Protein AF-A0A016W7N4-F1 (afdb_monomer)

Structure (mmCIF, N/CA/C/O backbone):
data_AF-A0A016W7N4-F1
#
_entry.id   AF-A0A016W7N4-F1
#
loop_
_atom_site.group_PDB
_atom_site.id
_atom_site.type_symbol
_atom_site.label_atom_id
_atom_site.label_alt_id
_atom_site.label_comp_id
_atom_site.label_asym_id
_atom_site.label_entity_id
_atom_site.label_seq_id
_atom_site.pdbx_PDB_ins_code
_atom_site.Cartn_x
_atom_site.Cartn_y
_atom_site.Cartn_z
_atom_site.occupancy
_atom_site.B_iso_or_equiv
_atom_site.auth_seq_id
_atom_site.auth_comp_id
_atom_site.auth_asym_id
_atom_site.auth_atom_id
_atom_site.pdbx_PDB_model_num
ATOM 1 N N . MET A 1 1 ? -14.674 7.943 43.846 1.00 51.97 1 MET A N 1
ATOM 2 C CA . MET A 1 1 ? -15.209 8.356 45.164 1.00 51.97 1 MET A CA 1
ATOM 3 C C . MET A 1 1 ? -16.669 7.946 45.325 1.00 51.97 1 MET A C 1
ATOM 5 O O . MET A 1 1 ? -16.902 7.076 46.146 1.00 51.97 1 MET A O 1
ATOM 9 N N . ARG A 1 2 ? -17.608 8.389 44.469 1.00 64.25 2 ARG A N 1
ATOM 10 C CA . ARG A 1 2 ? -19.029 7.967 44.553 1.00 64.25 2 ARG A CA 1
ATOM 11 C C . ARG A 1 2 ? -19.279 6.449 44.569 1.00 64.25 2 ARG A C 1
ATOM 13 O O . ARG A 1 2 ? -20.106 5.984 45.339 1.00 64.25 2 ARG A O 1
ATOM 20 N N . GLU A 1 3 ? -18.564 5.660 43.764 1.00 56.47 3 GLU A N 1
ATOM 21 C CA . GLU A 1 3 ? -18.715 4.189 43.777 1.00 56.47 3 GLU A CA 1
ATOM 22 C C . GLU A 1 3 ? -18.172 3.534 45.050 1.00 56.47 3 GLU A C 1
ATOM 24 O O . GLU A 1 3 ? -18.718 2.537 45.515 1.00 56.47 3 GLU A O 1
ATOM 29 N N . ALA A 1 4 ? -17.111 4.092 45.637 1.00 69.88 4 ALA A N 1
ATOM 30 C CA . ALA A 1 4 ? -16.562 3.590 46.892 1.00 69.88 4 ALA A CA 1
ATOM 31 C C . ALA A 1 4 ? -17.513 3.894 48.060 1.00 69.88 4 ALA A C 1
ATOM 33 O O . ALA A 1 4 ? -17.734 3.038 48.908 1.00 69.88 4 ALA A O 1
ATOM 34 N N . GLU A 1 5 ? -18.129 5.078 48.048 1.00 68.25 5 GLU A N 1
ATOM 35 C CA . GLU A 1 5 ? -19.141 5.507 49.020 1.00 68.25 5 GLU A CA 1
ATOM 36 C C . GLU A 1 5 ? -20.430 4.671 48.912 1.00 68.25 5 GLU A C 1
ATOM 38 O O . GLU A 1 5 ? -20.953 4.219 49.928 1.00 68.25 5 GLU A O 1
ATOM 43 N N . SER A 1 6 ? -20.905 4.392 47.690 1.00 71.50 6 SER A N 1
ATOM 44 C CA . SER A 1 6 ? -22.080 3.536 47.438 1.00 71.50 6 SER A CA 1
ATOM 45 C C . SER A 1 6 ? -21.851 2.097 47.918 1.00 71.50 6 SER A C 1
ATOM 47 O O . SER A 1 6 ? -22.653 1.544 48.672 1.00 71.50 6 SER A O 1
ATOM 49 N N . ASN A 1 7 ? -20.703 1.506 47.567 1.00 70.25 7 ASN A N 1
ATOM 50 C CA . ASN A 1 7 ? -20.340 0.158 48.009 1.00 70.25 7 ASN A CA 1
ATOM 51 C C . ASN A 1 7 ? -20.161 0.060 49.530 1.00 70.25 7 ASN A C 1
ATOM 53 O O . ASN A 1 7 ? -20.526 -0.954 50.129 1.00 70.25 7 ASN A O 1
ATOM 57 N N . LEU A 1 8 ? -19.618 1.101 50.167 1.00 81.19 8 LEU A N 1
ATOM 58 C CA . LEU A 1 8 ? -19.512 1.170 51.623 1.00 81.19 8 LEU A CA 1
ATOM 59 C C . LEU A 1 8 ? -20.905 1.216 52.269 1.00 81.19 8 LEU A C 1
ATOM 61 O O . LEU A 1 8 ? -21.181 0.429 53.171 1.00 81.19 8 LEU A O 1
ATOM 65 N N . ALA A 1 9 ? -21.814 2.039 51.741 1.00 79.06 9 ALA A N 1
ATOM 66 C CA . ALA A 1 9 ? -23.187 2.145 52.234 1.00 79.06 9 ALA A CA 1
ATOM 67 C C . ALA A 1 9 ? -23.978 0.826 52.113 1.00 79.06 9 ALA A C 1
ATOM 69 O O . ALA A 1 9 ? -24.774 0.492 52.994 1.00 79.06 9 ALA A O 1
ATOM 70 N N . VAL A 1 10 ? -23.755 0.047 51.048 1.00 78.12 10 VAL A N 1
ATOM 71 C CA . VAL A 1 10 ? -24.356 -1.292 50.892 1.00 78.12 10 VAL A CA 1
ATOM 72 C C . VAL A 1 10 ? -23.798 -2.271 51.927 1.00 78.12 10 VAL A C 1
ATOM 74 O O . VAL A 1 10 ? -24.565 -3.011 52.543 1.00 78.12 10 VAL A O 1
ATOM 77 N N . LYS A 1 11 ? -22.481 -2.258 52.166 1.00 87.69 11 LYS A N 1
ATOM 78 C CA . LYS A 1 11 ? -21.853 -3.102 53.196 1.00 87.69 11 LYS A CA 1
ATOM 79 C C . LYS A 1 11 ? -22.362 -2.768 54.597 1.00 87.69 11 LYS A C 1
ATOM 81 O O . LYS A 1 11 ? -22.709 -3.684 55.336 1.00 87.69 11 LYS A O 1
ATOM 86 N N . GLU A 1 12 ? -22.480 -1.486 54.933 1.00 85.50 12 GLU A N 1
ATOM 87 C CA . GLU A 1 12 ? -23.045 -1.042 56.212 1.00 85.50 12 GLU A CA 1
ATOM 88 C C . GLU A 1 12 ? -24.510 -1.469 56.384 1.00 85.50 12 GLU A C 1
ATOM 90 O O . GLU A 1 12 ? -24.904 -1.887 57.471 1.00 85.50 12 GLU A O 1
ATOM 95 N N . MET A 1 13 ? -25.331 -1.423 55.326 1.00 83.44 13 MET A N 1
ATOM 96 C CA . MET A 1 13 ? -26.703 -1.946 55.395 1.00 83.44 13 MET A CA 1
ATOM 97 C C . MET A 1 13 ? -26.742 -3.460 55.612 1.00 83.44 13 MET A C 1
ATOM 99 O O . MET A 1 13 ? -27.516 -3.923 56.446 1.00 83.44 13 MET A O 1
ATOM 103 N N . ARG A 1 14 ? -25.902 -4.227 54.906 1.00 80.94 14 ARG A N 1
ATOM 104 C CA . ARG A 1 14 ? -25.804 -5.686 55.090 1.00 80.94 14 ARG A CA 1
ATOM 105 C C . ARG A 1 14 ? -25.358 -6.048 56.506 1.00 80.94 14 ARG A C 1
ATOM 107 O O . ARG A 1 14 ? -25.876 -6.994 57.087 1.00 80.94 14 ARG A O 1
ATOM 114 N N . GLN A 1 15 ? -24.443 -5.268 57.075 1.00 88.69 15 GLN A N 1
ATOM 115 C CA . GLN A 1 15 ? -24.031 -5.425 58.464 1.00 88.69 15 GLN A CA 1
ATOM 116 C C . GLN A 1 15 ? -25.186 -5.140 59.435 1.00 88.69 15 GLN A C 1
ATOM 118 O O . GLN A 1 15 ? -25.453 -5.957 60.311 1.00 88.69 15 GLN A O 1
ATOM 123 N N . ARG A 1 16 ? -25.922 -4.036 59.247 1.00 85.56 16 ARG A N 1
ATOM 124 C CA . ARG A 1 16 ? -27.103 -3.721 60.072 1.00 85.56 16 ARG A CA 1
ATOM 125 C C . ARG A 1 16 ? -28.193 -4.791 59.977 1.00 85.56 16 ARG A C 1
ATOM 127 O O . ARG A 1 16 ? -28.842 -5.072 60.979 1.00 85.56 16 ARG A O 1
ATOM 134 N N . LEU A 1 17 ? -28.386 -5.395 58.803 1.00 75.06 17 LEU A N 1
ATOM 135 C CA . LEU A 1 17 ? -29.288 -6.536 58.619 1.00 75.06 17 LEU A CA 1
ATOM 136 C C . LEU A 1 17 ? -28.846 -7.739 59.458 1.00 75.06 17 LEU A C 1
ATOM 138 O O . LEU A 1 17 ? -29.647 -8.262 60.225 1.00 75.06 17 LEU A O 1
ATOM 142 N N . ALA A 1 18 ? -27.567 -8.113 59.395 1.00 84.62 18 ALA A N 1
ATOM 143 C CA . ALA A 1 18 ? -27.031 -9.217 60.191 1.00 84.62 18 ALA A CA 1
ATOM 144 C C . ALA A 1 18 ? -27.161 -8.969 61.710 1.00 84.62 18 ALA A C 1
ATOM 146 O O . ALA A 1 18 ? -27.451 -9.888 62.477 1.00 84.62 18 ALA A O 1
ATOM 147 N N . GLU A 1 19 ? -26.980 -7.725 62.158 1.00 86.88 19 GLU A N 1
ATOM 148 C CA . GLU A 1 19 ? -27.187 -7.327 63.556 1.00 86.88 19 GLU A CA 1
ATOM 149 C C . GLU A 1 19 ? -28.664 -7.461 63.970 1.00 86.88 19 GLU A C 1
ATOM 151 O O . GLU A 1 19 ? -28.965 -8.024 65.025 1.00 86.88 19 GLU A O 1
ATOM 156 N N . LEU A 1 20 ? -29.596 -7.017 63.122 1.00 83.44 20 LEU A N 1
ATOM 157 C CA . LEU A 1 20 ? -31.040 -7.172 63.327 1.00 83.44 20 LEU A CA 1
ATOM 158 C C . LEU A 1 20 ? -31.469 -8.642 63.368 1.00 83.44 20 LEU A C 1
ATOM 160 O O . LEU A 1 20 ? -32.226 -9.029 64.258 1.00 83.44 20 LEU A O 1
ATOM 164 N N . GLU A 1 21 ? -30.956 -9.472 62.461 1.00 78.12 21 GLU A N 1
ATOM 165 C CA . GLU A 1 21 ? -31.199 -10.917 62.446 1.00 78.12 21 GLU A CA 1
ATOM 166 C C . GLU A 1 21 ? -30.698 -11.588 63.727 1.00 78.12 21 GLU A C 1
ATOM 168 O O . GLU A 1 21 ? -31.403 -12.409 64.315 1.00 78.12 21 GLU A O 1
ATOM 173 N N . GLN A 1 22 ? -29.511 -11.210 64.214 1.00 85.38 22 GLN A N 1
ATOM 174 C CA . GLN A 1 22 ? -28.985 -11.717 65.482 1.00 85.38 22 GLN A CA 1
ATOM 175 C C . GLN A 1 22 ? -29.831 -11.279 66.677 1.00 85.38 22 GLN A C 1
ATOM 177 O O . GLN A 1 22 ? -30.101 -12.087 67.567 1.00 85.38 22 GLN A O 1
ATOM 182 N N . HIS A 1 23 ? -30.239 -10.011 66.727 1.00 82.06 23 HIS A N 1
ATOM 183 C CA . HIS A 1 23 ? -31.106 -9.501 67.790 1.00 82.06 23 HIS A CA 1
ATOM 184 C C . HIS A 1 23 ? -32.455 -10.218 67.789 1.00 82.06 23 HIS A C 1
ATOM 186 O O . HIS A 1 23 ? -32.949 -10.601 68.849 1.00 82.06 23 HIS A O 1
ATOM 192 N N . TRP A 1 24 ? -33.011 -10.465 66.606 1.00 76.31 24 TRP A N 1
ATOM 193 C CA . TRP A 1 24 ? -34.244 -11.218 66.460 1.00 76.31 24 TRP A CA 1
ATOM 194 C C . TRP A 1 24 ? -34.083 -12.677 66.883 1.00 76.31 24 TRP A C 1
ATOM 196 O O . TRP A 1 24 ? -34.885 -13.174 67.667 1.00 76.31 24 TRP A O 1
ATOM 206 N N . ALA A 1 25 ? -33.012 -13.350 66.460 1.00 78.69 25 ALA A N 1
ATOM 207 C CA . ALA A 1 25 ? -32.720 -14.719 66.874 1.00 78.69 25 ALA A CA 1
ATOM 208 C C . ALA A 1 25 ? -32.563 -14.838 68.401 1.00 78.69 25 ALA A C 1
ATOM 210 O O . ALA A 1 25 ? -33.093 -15.772 69.002 1.00 78.69 25 ALA A O 1
ATOM 211 N N . LYS A 1 26 ? -31.895 -13.869 69.045 1.00 79.50 26 LYS A N 1
ATOM 212 C CA . LYS A 1 26 ? -31.772 -13.784 70.511 1.00 79.50 26 LYS A CA 1
ATOM 213 C C . LYS A 1 26 ? -33.119 -13.554 71.188 1.00 79.50 26 LYS A C 1
ATOM 215 O O . LYS A 1 26 ? -33.423 -14.230 72.166 1.00 79.50 26 LYS A O 1
ATOM 220 N N . TYR A 1 27 ? -33.926 -12.635 70.661 1.00 77.19 27 TYR A N 1
ATOM 221 C CA . TYR A 1 27 ? -35.268 -12.365 71.170 1.00 77.19 27 TYR A CA 1
ATOM 222 C C . TYR A 1 27 ? -36.151 -13.614 71.083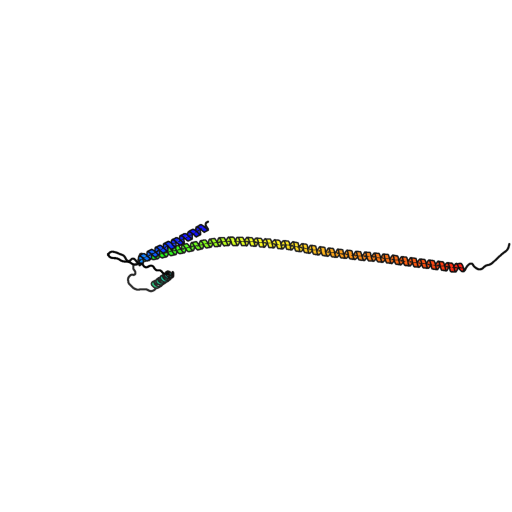 1.00 77.19 27 TYR A C 1
ATOM 224 O O . TYR A 1 27 ? -36.747 -14.009 72.079 1.00 77.19 27 TYR A O 1
ATOM 232 N N . VAL A 1 28 ? -36.169 -14.290 69.930 1.00 75.25 28 VAL A N 1
ATOM 233 C CA . VAL A 1 28 ? -36.886 -15.558 69.734 1.00 75.25 28 VAL A CA 1
ATOM 234 C C . VAL A 1 28 ? 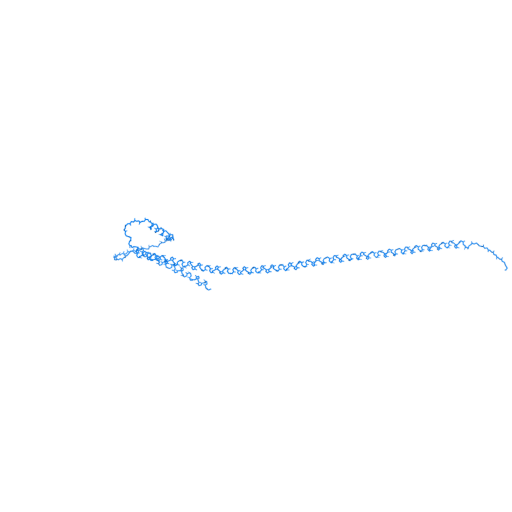-36.387 -16.621 70.715 1.00 75.25 28 VAL A C 1
ATOM 236 O O . VAL A 1 28 ? -37.212 -17.280 71.340 1.00 75.25 28 VAL A O 1
ATOM 239 N N . HIS A 1 29 ? -35.069 -16.745 70.906 1.00 75.94 29 HIS A N 1
ATOM 240 C CA . HIS A 1 29 ? -34.469 -17.717 71.821 1.00 75.94 29 HIS A CA 1
ATOM 241 C C . HIS A 1 29 ? -34.865 -17.482 73.287 1.00 75.94 29 HIS A C 1
ATOM 243 O O . HIS A 1 29 ? -35.381 -18.406 73.918 1.00 75.94 29 HIS A O 1
ATOM 249 N N . MET A 1 30 ? -34.715 -16.252 73.802 1.00 70.25 30 MET A N 1
ATOM 250 C CA . MET A 1 30 ? -35.192 -15.870 75.143 1.00 70.25 30 MET A CA 1
ATOM 251 C C . MET A 1 30 ? -36.666 -16.236 75.324 1.00 70.25 30 MET A C 1
ATOM 253 O O . MET A 1 30 ? -37.066 -16.816 76.325 1.00 70.25 30 MET A O 1
ATOM 257 N N . ARG A 1 31 ? -37.476 -15.968 74.301 1.00 63.31 31 ARG A N 1
ATOM 258 C CA . ARG A 1 31 ? -38.922 -16.180 74.333 1.00 63.31 31 ARG A CA 1
ATOM 259 C C . ARG A 1 31 ? -39.343 -17.650 74.243 1.00 63.31 31 ARG A C 1
ATOM 261 O O . ARG A 1 31 ? -40.454 -17.977 74.652 1.00 63.31 31 ARG A O 1
ATOM 268 N N . THR A 1 32 ? -38.509 -18.514 73.662 1.00 59.44 32 THR A N 1
ATOM 269 C CA . THR A 1 32 ? -38.740 -19.968 73.592 1.00 59.44 32 THR A CA 1
ATOM 270 C C . THR A 1 32 ? -38.254 -20.720 74.828 1.00 59.44 32 THR A C 1
ATOM 272 O O . THR A 1 32 ? -38.761 -21.809 75.083 1.00 59.44 32 THR A O 1
ATOM 275 N N . PHE A 1 33 ? -37.300 -20.164 75.583 1.00 59.28 33 PHE A N 1
ATOM 276 C CA . PHE A 1 33 ? -36.658 -20.850 76.711 1.00 59.28 33 PHE A CA 1
ATOM 277 C C . PHE A 1 33 ? -36.915 -20.221 78.092 1.00 59.28 33 PHE A C 1
ATOM 279 O O . PHE A 1 33 ? -36.628 -20.882 79.085 1.00 59.28 33 PHE A O 1
ATOM 286 N N . GLU A 1 34 ? -37.516 -19.030 78.200 1.00 44.00 34 GLU A N 1
ATOM 287 C CA . GLU A 1 34 ? -38.024 -18.510 79.483 1.00 44.00 34 GLU A CA 1
ATOM 288 C C . GLU A 1 34 ? -39.555 -18.641 79.595 1.00 44.00 34 GLU A C 1
ATOM 290 O O . GLU A 1 34 ? -40.296 -17.793 79.085 1.00 44.00 34 GLU A O 1
ATOM 295 N N . PRO A 1 35 ? -40.079 -19.661 80.304 1.00 46.12 35 PRO A N 1
ATOM 296 C CA . PRO A 1 35 ? -41.388 -19.560 80.922 1.00 46.12 35 PRO A CA 1
ATOM 297 C C . PRO A 1 35 ? -41.254 -18.722 82.205 1.00 46.12 35 PRO A C 1
ATOM 299 O O . PRO A 1 35 ? -40.388 -18.966 83.038 1.00 46.12 35 PRO A O 1
ATOM 302 N N . ASN A 1 36 ? -42.119 -17.718 82.328 1.00 40.91 36 ASN A N 1
ATOM 303 C CA . ASN A 1 36 ? -42.386 -16.881 83.501 1.00 40.91 36 ASN A CA 1
ATOM 304 C C . ASN A 1 36 ? -41.910 -17.469 84.856 1.00 40.91 36 ASN A C 1
ATOM 306 O O . ASN A 1 36 ? -42.558 -18.366 85.395 1.00 40.91 36 ASN A O 1
ATOM 310 N N . VAL A 1 37 ? -40.831 -16.931 85.439 1.00 41.03 37 VAL A N 1
ATOM 311 C CA . VAL A 1 37 ? -40.429 -17.237 86.823 1.00 41.03 37 VAL A CA 1
ATOM 312 C C . VAL A 1 37 ? -41.052 -16.204 87.758 1.00 41.03 37 VAL A C 1
ATOM 314 O O . VAL A 1 37 ? -40.532 -15.108 87.951 1.00 41.03 37 VAL A O 1
A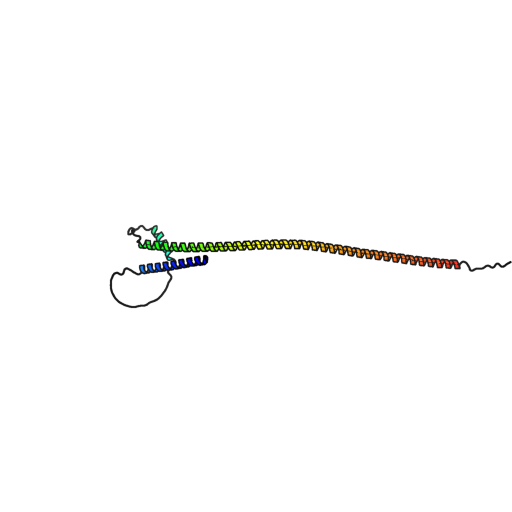TOM 317 N N . THR A 1 38 ? -42.171 -16.581 88.375 1.00 37.31 38 THR A N 1
ATOM 318 C CA . THR A 1 38 ? -42.583 -16.046 89.677 1.00 37.31 38 THR A CA 1
ATOM 319 C C . THR A 1 38 ? -42.369 -17.138 90.723 1.00 37.31 38 THR A C 1
ATOM 321 O O . THR A 1 38 ? -42.923 -18.223 90.602 1.00 37.31 38 THR A O 1
ATOM 324 N N . THR A 1 39 ? -41.570 -16.810 91.749 1.00 39.66 39 THR A N 1
ATOM 325 C CA . THR A 1 39 ? -41.438 -17.478 93.065 1.00 39.66 39 THR A CA 1
ATOM 326 C C . THR A 1 39 ? -41.106 -18.976 93.107 1.00 39.66 39 THR A C 1
ATOM 328 O O . THR A 1 39 ? -41.982 -19.804 92.902 1.00 39.66 39 THR A O 1
ATOM 331 N N . ALA A 1 40 ? -39.888 -19.314 93.548 1.00 34.53 40 ALA A N 1
ATOM 332 C CA . ALA A 1 40 ? -39.613 -20.120 94.752 1.00 34.53 40 ALA A CA 1
ATOM 333 C C . ALA A 1 40 ? -38.141 -20.572 94.786 1.00 34.53 40 ALA A C 1
ATOM 335 O O . ALA A 1 40 ? -37.507 -20.792 93.760 1.00 34.53 40 ALA A O 1
ATOM 336 N N . GLU A 1 41 ? -37.615 -20.650 96.001 1.00 35.47 41 GLU A N 1
ATOM 337 C CA . GLU A 1 41 ? -36.226 -20.891 96.381 1.00 35.47 41 GLU A CA 1
ATOM 338 C C . GLU A 1 41 ? -35.675 -22.274 95.982 1.00 35.47 41 GLU A C 1
ATOM 340 O O . GLU A 1 41 ? -36.414 -23.253 95.910 1.00 35.47 41 GLU A O 1
ATOM 345 N N . SER A 1 42 ? -34.337 -22.333 95.901 1.00 33.53 42 SER A N 1
ATOM 346 C CA . SER A 1 42 ? -33.427 -23.337 96.498 1.00 33.53 42 SER A CA 1
ATOM 347 C C . SER A 1 42 ? -32.459 -24.111 95.572 1.00 33.53 42 SER A C 1
ATOM 349 O O . SER A 1 42 ? -32.843 -24.821 94.654 1.00 33.53 42 SER A O 1
ATOM 351 N N . ASN A 1 43 ? -31.179 -23.959 95.948 1.00 32.78 43 ASN A N 1
ATOM 352 C CA . ASN A 1 43 ? -30.032 -24.880 95.941 1.00 32.78 43 ASN A CA 1
ATOM 353 C C . ASN A 1 43 ? -29.342 -25.375 94.648 1.00 32.78 43 ASN A C 1
ATOM 355 O O . ASN A 1 43 ? -29.863 -26.168 93.878 1.00 32.78 43 ASN A O 1
ATOM 359 N N . GLU A 1 44 ? -28.072 -24.945 94.567 1.00 34.56 44 GLU A N 1
ATOM 360 C CA . GLU A 1 44 ? -26.818 -25.653 94.242 1.00 34.56 44 GLU A CA 1
ATOM 361 C C . GLU A 1 44 ? -26.721 -26.692 93.103 1.00 34.56 44 GLU A C 1
ATOM 363 O O . GLU A 1 44 ? -27.299 -27.770 93.150 1.00 34.56 44 GLU A O 1
ATOM 368 N N . ALA A 1 45 ? -25.761 -26.405 92.205 1.00 34.72 45 ALA A N 1
ATOM 369 C CA . ALA A 1 45 ? -24.553 -27.200 91.902 1.00 34.72 45 ALA A CA 1
ATOM 370 C C . ALA A 1 45 ? -24.302 -27.461 90.401 1.00 34.72 45 ALA A C 1
ATOM 372 O O . ALA A 1 45 ? -25.044 -28.161 89.726 1.00 34.72 45 ALA A O 1
ATOM 373 N N . THR A 1 46 ? -23.162 -26.927 89.939 1.00 35.38 46 THR A N 1
ATOM 374 C CA . THR A 1 46 ? -22.202 -27.492 88.964 1.00 35.38 46 THR A CA 1
ATOM 375 C C . THR A 1 46 ? -22.713 -28.209 87.707 1.00 35.38 46 THR A C 1
ATOM 377 O O . THR A 1 46 ? -23.206 -29.328 87.788 1.00 35.38 46 THR A O 1
ATOM 380 N N . SER A 1 47 ? -22.355 -27.698 86.523 1.00 31.34 47 SER A N 1
ATOM 381 C CA . SER A 1 47 ? -21.451 -28.390 85.574 1.00 31.34 47 SER A CA 1
ATOM 382 C C . SER A 1 47 ? -21.314 -27.632 84.246 1.00 31.34 47 SER A C 1
ATOM 384 O O . SER A 1 47 ? -22.284 -27.148 83.671 1.00 31.34 47 SER A O 1
ATOM 386 N N . ASN A 1 48 ? -20.066 -27.530 83.783 1.00 43.56 48 ASN A N 1
ATOM 387 C CA . ASN A 1 48 ? -19.704 -27.246 82.397 1.00 43.56 48 ASN A CA 1
ATOM 388 C C . ASN A 1 48 ? -20.324 -28.295 81.464 1.00 43.56 48 ASN A C 1
ATOM 390 O O . ASN A 1 48 ? -20.190 -29.479 81.763 1.00 43.56 48 ASN A O 1
ATOM 394 N N . ASP A 1 49 ? -20.792 -27.885 80.282 1.00 28.53 49 ASP A N 1
ATOM 395 C CA . ASP A 1 49 ? -20.247 -28.465 79.050 1.00 28.53 49 ASP A CA 1
ATOM 396 C C . ASP A 1 49 ? -20.439 -27.557 77.824 1.00 28.53 49 ASP A C 1
ATOM 398 O O . ASP A 1 49 ? -21.469 -26.907 77.638 1.00 28.53 49 ASP A O 1
ATOM 402 N N . CYS A 1 50 ? -19.406 -27.531 76.987 1.00 39.06 50 CYS A N 1
ATOM 403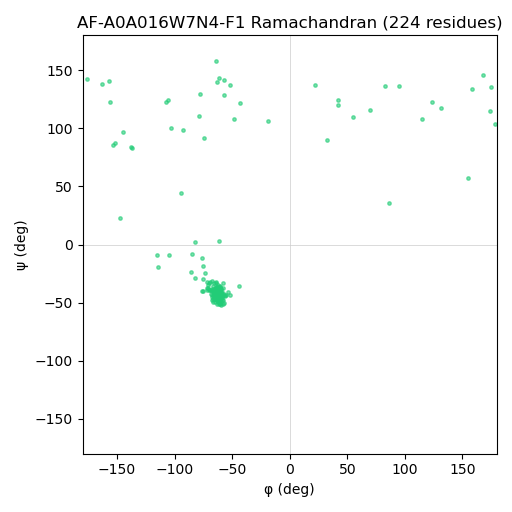 C CA . CYS A 1 50 ? -19.349 -26.873 75.687 1.00 39.06 50 CYS A CA 1
ATOM 404 C C . CYS A 1 50 ? -19.433 -27.952 74.607 1.00 39.06 50 CYS A C 1
ATOM 406 O O . CYS A 1 50 ? -18.555 -28.806 74.570 1.00 39.06 50 CYS A O 1
ATOM 408 N N . SER A 1 51 ? -20.382 -27.875 73.669 1.00 34.22 51 SER A N 1
ATOM 409 C CA . SER A 1 51 ? -20.233 -28.318 72.260 1.00 34.22 51 SER A CA 1
ATOM 410 C C . SER A 1 51 ? -21.587 -28.210 71.533 1.00 34.22 51 SER A C 1
ATOM 412 O O . SER A 1 51 ? -22.588 -28.720 72.006 1.00 34.22 51 SER A O 1
ATOM 414 N N . ASN A 1 52 ? -21.753 -27.354 70.521 1.00 35.44 52 ASN A N 1
ATOM 415 C CA . ASN A 1 52 ? -21.302 -27.420 69.121 1.00 35.44 52 ASN A CA 1
ATOM 416 C C . ASN A 1 52 ? -22.388 -27.992 68.179 1.00 35.44 52 ASN A C 1
ATOM 418 O O . ASN A 1 52 ? -22.923 -29.065 68.441 1.00 35.44 52 ASN A O 1
ATOM 422 N N . SER A 1 53 ? -22.551 -27.339 67.013 1.00 35.25 53 SER A N 1
ATOM 423 C CA . SER A 1 53 ? -23.275 -27.798 65.796 1.00 35.25 53 SER A CA 1
ATOM 424 C C . SER A 1 53 ? -24.808 -27.589 65.820 1.00 35.25 53 SER A C 1
ATOM 426 O O . SER A 1 53 ? -25.445 -27.875 66.818 1.00 35.25 53 SER A O 1
ATOM 428 N N . THR A 1 54 ? -25.532 -27.128 64.792 1.00 31.58 54 THR A N 1
ATOM 429 C CA . THR A 1 54 ? -25.257 -26.961 63.355 1.00 31.58 54 THR A CA 1
ATOM 430 C C . THR A 1 54 ? -26.468 -26.278 62.688 1.00 31.58 54 THR A C 1
ATOM 432 O O . THR A 1 54 ? -27.615 -26.578 63.003 1.00 31.58 54 THR A O 1
ATOM 435 N N . SER A 1 55 ? -26.198 -25.385 61.729 1.00 38.28 55 SER A N 1
ATOM 436 C CA . SER A 1 55 ? -27.015 -25.070 60.539 1.00 38.28 55 SER A CA 1
ATOM 437 C C . SER A 1 55 ? -28.552 -25.176 60.640 1.00 38.28 55 SER A C 1
ATOM 439 O O . SER A 1 55 ? -29.153 -26.176 60.236 1.00 38.28 55 SER A O 1
ATOM 441 N N . LEU A 1 56 ? -29.217 -24.082 61.021 1.00 42.84 56 LEU A N 1
ATOM 442 C CA . LEU A 1 56 ? -30.632 -23.883 60.698 1.00 42.84 56 LEU A CA 1
ATOM 443 C C . LEU A 1 56 ? -30.766 -23.517 59.214 1.00 42.84 56 LEU A C 1
ATOM 445 O O . LEU A 1 56 ? -30.667 -22.367 58.800 1.00 42.84 56 LEU A O 1
ATOM 449 N N . SER A 1 57 ? -30.948 -24.569 58.421 1.00 39.41 57 SER A N 1
ATOM 450 C CA . SER A 1 57 ? -31.333 -24.560 57.014 1.00 39.41 57 SER A CA 1
ATOM 451 C C . SER A 1 57 ? -32.449 -23.543 56.729 1.00 39.41 57 SER A C 1
ATOM 453 O O . SER A 1 57 ? -33.558 -23.626 57.263 1.00 39.41 57 SER A O 1
ATOM 455 N N . VAL A 1 58 ? -32.151 -22.616 55.817 1.00 43.72 58 VAL A N 1
ATOM 456 C CA . VAL A 1 58 ? -32.987 -21.508 55.310 1.00 43.72 58 VAL A CA 1
ATOM 457 C C . VAL A 1 58 ? -34.281 -21.972 54.606 1.00 43.72 58 VAL A C 1
ATOM 459 O O . VAL A 1 58 ? -35.082 -21.167 54.138 1.00 43.72 58 VAL A O 1
ATOM 462 N N . ASN A 1 59 ? -34.555 -23.278 54.581 1.00 45.34 59 ASN A N 1
ATOM 463 C CA . ASN A 1 59 ? -35.713 -23.875 53.913 1.00 45.34 59 ASN A CA 1
ATOM 464 C C . ASN A 1 59 ? -37.014 -23.831 54.745 1.00 45.34 59 ASN A C 1
ATOM 466 O O . ASN A 1 59 ? -38.055 -24.309 54.295 1.00 45.34 59 ASN A O 1
ATOM 470 N N . SER A 1 60 ? -37.002 -23.236 55.944 1.00 54.50 60 SER A N 1
ATOM 471 C CA . SER A 1 60 ? -38.161 -23.259 56.852 1.00 54.50 60 SER A CA 1
ATOM 472 C C . SER A 1 60 ? -39.232 -22.201 56.536 1.00 54.50 60 SER A C 1
ATOM 474 O O . SER A 1 60 ? -40.413 -22.451 56.763 1.00 54.50 60 SER A O 1
ATOM 476 N N . ALA A 1 61 ? -38.884 -21.045 55.961 1.00 50.25 61 ALA A N 1
ATOM 477 C CA . ALA A 1 61 ? -39.862 -19.970 55.737 1.00 50.25 61 ALA A CA 1
ATOM 478 C C . ALA A 1 61 ? -40.865 -20.292 54.610 1.00 50.25 61 ALA A C 1
ATOM 480 O O . ALA A 1 61 ? -42.064 -20.041 54.739 1.00 50.25 61 ALA A O 1
ATOM 481 N N . ARG A 1 62 ? -40.391 -20.914 53.522 1.00 49.25 62 ARG A N 1
ATOM 482 C CA . ARG A 1 62 ? -41.224 -21.286 52.364 1.00 49.25 62 ARG A CA 1
ATOM 483 C C . ARG A 1 62 ? -42.185 -22.435 52.693 1.00 49.25 62 ARG A C 1
ATOM 485 O O . ARG A 1 62 ? -43.344 -22.402 52.292 1.00 49.25 62 ARG A O 1
ATOM 492 N N . ALA A 1 63 ? -41.726 -23.402 53.493 1.00 50.31 63 ALA A N 1
ATOM 493 C CA . ALA A 1 63 ? -42.545 -24.512 53.985 1.00 50.31 63 ALA A CA 1
ATOM 494 C C . ALA A 1 63 ? -43.621 -24.061 54.994 1.00 50.31 63 ALA A C 1
ATOM 496 O O . ALA A 1 63 ? -44.711 -24.629 55.032 1.00 50.31 63 ALA A O 1
ATOM 497 N N . ARG A 1 64 ? -43.342 -23.017 55.789 1.00 57.12 64 ARG A N 1
ATOM 498 C CA . ARG A 1 64 ? -44.309 -22.436 56.737 1.00 57.12 64 ARG A CA 1
ATOM 499 C C . ARG A 1 64 ? -45.426 -21.663 56.033 1.00 57.12 64 ARG A C 1
ATOM 501 O O . ARG A 1 64 ? -46.576 -21.792 56.435 1.00 57.12 64 ARG A O 1
ATOM 508 N N . LEU A 1 65 ? -45.122 -20.945 54.950 1.00 54.56 65 LEU A N 1
ATOM 509 C CA . LEU A 1 65 ? -46.139 -20.255 54.143 1.00 54.56 65 LEU A CA 1
ATOM 510 C C . LEU A 1 65 ? -47.086 -21.231 53.425 1.00 54.56 65 LEU A C 1
ATOM 512 O O . LEU A 1 65 ? -48.292 -21.004 53.410 1.00 54.56 65 LEU A O 1
ATOM 516 N N . ALA A 1 66 ? -46.573 -22.356 52.915 1.00 56.53 66 ALA A N 1
ATOM 517 C CA . ALA A 1 66 ? -47.403 -23.381 52.273 1.00 56.53 66 ALA A CA 1
ATOM 518 C C . ALA A 1 66 ? -48.410 -24.047 53.238 1.00 56.53 66 ALA A C 1
ATOM 520 O O . ALA A 1 66 ? -49.521 -24.383 52.830 1.00 56.53 66 ALA A O 1
ATOM 521 N N . LYS A 1 67 ? -48.064 -24.191 54.528 1.00 54.56 67 LYS A N 1
ATOM 522 C CA . LYS A 1 67 ? -48.982 -24.704 55.566 1.00 54.56 67 LYS A CA 1
ATOM 523 C C . LYS A 1 67 ? -50.173 -23.775 55.825 1.00 54.56 67 LYS A C 1
ATOM 525 O O . LYS A 1 67 ? -51.265 -24.262 56.093 1.00 54.56 67 LYS A O 1
ATOM 530 N N . ILE A 1 68 ? -49.982 -22.462 55.705 1.00 55.81 68 ILE A N 1
ATOM 531 C CA . ILE A 1 68 ? -51.039 -21.469 55.947 1.00 55.81 68 ILE A CA 1
ATOM 532 C C . ILE A 1 68 ? -52.031 -21.437 54.777 1.00 55.81 68 ILE A C 1
ATOM 534 O O . ILE A 1 68 ? -53.239 -21.416 55.001 1.00 55.81 68 ILE A O 1
ATOM 538 N N . THR A 1 69 ? -51.555 -21.534 53.530 1.00 55.66 69 THR A N 1
ATOM 539 C CA . THR A 1 69 ? -52.446 -21.615 52.357 1.00 55.66 69 THR A CA 1
ATOM 540 C C . THR A 1 69 ? -53.307 -22.884 52.370 1.00 55.66 69 THR A C 1
ATOM 542 O O . THR A 1 69 ? -54.460 -22.838 51.953 1.00 55.66 69 THR A O 1
ATOM 545 N N . ALA A 1 70 ? -52.793 -23.996 52.907 1.00 52.34 70 ALA A N 1
ATOM 546 C CA . ALA A 1 70 ? -53.577 -25.218 53.099 1.00 52.34 70 ALA A CA 1
ATOM 547 C C . ALA A 1 70 ? -54.622 -25.095 54.227 1.00 52.34 70 ALA A C 1
ATOM 549 O O . ALA A 1 70 ? -55.700 -25.672 54.122 1.00 52.34 70 ALA A O 1
ATOM 550 N N . SER A 1 71 ? -54.336 -24.317 55.278 1.00 52.38 71 SER A N 1
ATOM 551 C CA . SER A 1 71 ? -55.261 -24.117 56.403 1.00 52.38 71 SER A CA 1
ATOM 552 C C . SER A 1 71 ? -56.430 -23.185 56.063 1.00 52.38 71 SER A C 1
ATOM 554 O O . SER A 1 71 ? -57.517 -23.352 56.603 1.00 52.38 71 SER A O 1
ATOM 556 N N . PHE A 1 72 ? -56.236 -22.233 55.147 1.00 46.28 72 PHE A N 1
ATOM 557 C CA . PHE A 1 72 ? -57.253 -21.232 54.799 1.00 46.28 72 PHE A CA 1
ATOM 558 C C . PHE A 1 72 ? -58.396 -21.779 53.920 1.00 46.28 72 PHE A C 1
ATOM 560 O O . PHE A 1 72 ? -59.451 -21.162 53.828 1.00 46.28 72 PHE A O 1
ATOM 567 N N . ILE A 1 73 ? -58.206 -22.927 53.257 1.00 56.47 73 ILE A N 1
ATOM 568 C CA . ILE A 1 73 ? -59.173 -23.466 52.279 1.00 56.47 73 ILE A CA 1
ATOM 569 C C . ILE A 1 73 ? -59.982 -24.662 52.825 1.00 56.47 73 ILE A C 1
ATOM 571 O O . ILE A 1 73 ? -60.950 -25.068 52.187 1.00 56.47 73 ILE A O 1
ATOM 575 N N . GLY A 1 74 ? -59.658 -25.223 54.001 1.00 45.44 74 GLY A N 1
ATOM 576 C CA . GLY A 1 74 ? -60.164 -26.562 54.352 1.00 45.44 74 GLY A CA 1
ATOM 577 C C . GLY A 1 74 ? -60.472 -26.898 55.813 1.00 45.44 74 GLY A C 1
ATOM 578 O O . GLY A 1 74 ? -60.469 -28.084 56.126 1.00 45.44 74 GLY A O 1
ATOM 579 N N . GLY A 1 75 ? -60.736 -25.943 56.708 1.00 38.72 75 GLY A N 1
ATOM 580 C CA . GLY A 1 75 ? -60.953 -26.259 58.129 1.00 38.72 75 GLY A CA 1
ATOM 581 C C . GLY A 1 75 ? -62.116 -25.528 58.786 1.00 38.72 75 GLY A C 1
ATOM 582 O O . GLY A 1 75 ? -61.897 -24.548 59.483 1.00 38.72 75 GLY A O 1
ATOM 583 N N . SER A 1 76 ? -63.340 -26.036 58.622 1.00 49.50 76 SER A N 1
ATOM 584 C CA . SER A 1 76 ? -64.429 -25.791 59.573 1.00 49.50 76 SER A CA 1
ATOM 585 C C . SER A 1 76 ? -64.239 -26.699 60.790 1.00 49.50 76 SER A C 1
ATOM 587 O O . SER A 1 76 ? -64.415 -27.909 60.676 1.00 49.50 76 SER A O 1
ATOM 589 N N . SER A 1 77 ? -63.908 -26.136 61.950 1.00 38.16 77 SER A N 1
ATOM 590 C CA . SER A 1 77 ? -64.236 -26.735 63.246 1.00 38.16 77 SER A CA 1
ATOM 591 C C . SER A 1 77 ? -64.279 -25.646 64.307 1.00 38.16 77 SER A C 1
ATOM 593 O O . SER A 1 77 ? -63.320 -24.912 64.507 1.00 38.16 77 SER A O 1
ATOM 595 N N . ASP A 1 78 ? -65.441 -25.587 64.936 1.00 45.91 78 ASP A N 1
ATOM 596 C CA . ASP A 1 78 ? -65.880 -24.714 66.012 1.00 45.91 78 ASP A CA 1
ATOM 597 C C . ASP A 1 78 ? -64.905 -24.700 67.203 1.00 45.91 78 ASP A C 1
ATOM 599 O O . ASP A 1 78 ? -64.461 -25.760 67.653 1.00 45.91 78 ASP A O 1
ATOM 603 N N . GLY A 1 79 ? -64.645 -23.508 67.745 1.00 41.53 79 GLY A N 1
ATOM 604 C CA . GLY A 1 79 ? -63.977 -23.305 69.033 1.00 41.53 79 GLY A CA 1
ATOM 605 C C . GLY A 1 79 ? -62.614 -22.613 68.948 1.00 41.53 79 GLY A C 1
ATOM 606 O O . GLY A 1 79 ? -61.622 -23.240 68.601 1.00 41.53 79 GLY A O 1
ATOM 607 N N . ASP A 1 80 ? -62.588 -21.350 69.388 1.00 44.78 80 ASP A N 1
ATOM 608 C CA . ASP A 1 80 ? -61.398 -20.514 69.651 1.00 44.78 80 ASP A CA 1
ATOM 609 C C . ASP A 1 80 ? -60.798 -19.732 68.460 1.00 44.78 80 ASP A C 1
ATOM 611 O O . ASP A 1 80 ? -59.598 -19.503 68.368 1.00 44.78 80 ASP A O 1
ATOM 615 N N . ASP A 1 81 ? -61.654 -19.241 67.561 1.00 50.78 81 ASP A N 1
ATOM 616 C CA . ASP A 1 81 ? -61.275 -18.415 66.397 1.00 50.78 81 ASP A CA 1
ATOM 617 C C . ASP A 1 81 ? -61.374 -16.898 66.679 1.00 50.78 81 ASP A C 1
ATOM 619 O O . ASP A 1 81 ? -61.964 -16.126 65.925 1.00 50.78 81 ASP A O 1
ATOM 623 N N . GLY A 1 82 ? -60.887 -16.461 67.845 1.00 51.91 82 GLY A N 1
ATOM 624 C CA . GLY A 1 82 ? -61.117 -15.095 68.338 1.00 51.91 82 GLY A CA 1
ATOM 625 C C . GLY A 1 82 ? -59.891 -14.197 68.455 1.00 51.91 82 GLY A C 1
ATOM 626 O O . GLY A 1 82 ? -60.033 -12.978 68.536 1.00 51.91 82 GLY A O 1
ATOM 627 N N . CYS A 1 83 ? -58.681 -14.744 68.501 1.00 48.12 83 CYS A N 1
ATOM 628 C CA . CYS A 1 83 ? -57.510 -13.930 68.793 1.00 48.12 83 CYS A CA 1
ATOM 629 C C . CYS A 1 83 ? -56.289 -14.544 68.129 1.00 48.12 83 CYS A C 1
ATOM 631 O O . CYS A 1 83 ? -55.539 -15.285 68.757 1.00 48.12 83 CYS A O 1
ATOM 633 N N . VAL A 1 84 ? -56.047 -14.177 66.867 1.00 55.12 84 VAL A N 1
ATOM 634 C CA . VAL A 1 84 ? -54.655 -14.034 66.434 1.00 55.12 84 VAL A CA 1
ATOM 635 C C . VAL A 1 84 ? -53.999 -13.186 67.515 1.00 55.12 84 VAL A C 1
ATOM 637 O O . VAL A 1 84 ? -54.357 -12.018 67.698 1.00 55.12 84 VAL A O 1
ATOM 640 N N . THR A 1 85 ? -53.143 -13.803 68.322 1.00 76.75 85 THR A N 1
ATOM 641 C CA . THR A 1 85 ? -52.623 -13.120 69.502 1.00 76.75 85 THR A CA 1
ATOM 642 C C . THR A 1 85 ? -51.828 -11.914 69.007 1.00 76.75 85 THR A C 1
ATOM 644 O O . THR A 1 85 ? -51.126 -12.010 68.001 1.00 76.75 85 THR A O 1
ATOM 647 N N . ILE A 1 86 ? -51.927 -10.759 69.675 1.00 80.44 86 ILE A N 1
ATOM 648 C CA . ILE A 1 86 ? -51.200 -9.519 69.303 1.00 80.44 86 ILE A CA 1
ATOM 649 C C . ILE A 1 86 ? -49.723 -9.815 68.960 1.00 80.44 86 ILE A C 1
ATOM 651 O O . ILE A 1 86 ? -49.157 -9.281 68.011 1.00 80.44 86 ILE A O 1
ATOM 655 N N . ARG A 1 87 ? -49.154 -10.780 69.679 1.00 75.62 87 ARG A N 1
ATOM 656 C CA . ARG A 1 87 ? -47.835 -11.386 69.513 1.00 75.62 87 ARG A CA 1
ATOM 657 C C . ARG A 1 87 ? -47.548 -11.995 68.132 1.00 75.62 87 ARG A C 1
ATOM 659 O O . ARG A 1 87 ? -46.457 -11.801 67.607 1.00 75.62 87 ARG A O 1
ATOM 666 N N . GLU A 1 88 ? -48.479 -12.733 67.540 1.00 84.81 88 GLU A N 1
ATOM 667 C CA . GLU A 1 88 ? -48.299 -13.322 66.205 1.00 84.81 88 GLU A CA 1
ATOM 668 C C . GLU A 1 88 ? -48.334 -12.255 65.110 1.00 84.81 88 GLU A C 1
ATOM 670 O O . GLU A 1 88 ? -47.585 -12.348 64.138 1.00 84.81 88 GLU A O 1
ATOM 675 N N . LEU A 1 89 ? -49.154 -11.214 65.283 1.00 88.44 89 LEU A N 1
ATOM 676 C CA . LEU A 1 89 ? -49.185 -10.064 64.376 1.00 88.44 89 LEU A CA 1
ATOM 677 C C . LEU A 1 89 ? -47.883 -9.254 64.448 1.00 88.44 89 LEU A C 1
ATOM 679 O O . LEU A 1 89 ? -47.381 -8.823 63.412 1.00 88.44 89 LEU A O 1
ATOM 683 N N . GLU A 1 90 ? -47.302 -9.089 65.638 1.00 87.62 90 GLU A N 1
ATOM 684 C CA . GLU A 1 90 ? -45.988 -8.458 65.826 1.00 87.62 90 GLU A CA 1
ATOM 685 C C . GLU A 1 90 ? -44.861 -9.247 65.139 1.00 87.62 90 GLU A C 1
ATOM 687 O O . GLU A 1 90 ? -44.044 -8.661 64.423 1.00 87.62 90 GLU A O 1
ATOM 692 N N . ASP A 1 91 ? -44.839 -10.574 65.298 1.00 88.56 91 ASP A N 1
ATOM 693 C CA . ASP A 1 91 ? -43.841 -11.440 64.661 1.00 88.56 91 ASP A CA 1
ATOM 694 C C . ASP A 1 91 ? -43.992 -11.429 63.124 1.00 88.56 91 ASP A C 1
ATOM 696 O O . ASP A 1 91 ? -43.000 -11.353 62.390 1.00 88.56 91 ASP A O 1
ATOM 700 N N . GLN A 1 92 ? -45.230 -11.433 62.616 1.00 88.75 92 GLN A N 1
ATOM 701 C CA . GLN A 1 92 ? -45.515 -11.297 61.184 1.00 88.75 92 GLN A CA 1
ATOM 702 C C . GLN A 1 92 ? -45.088 -9.931 60.640 1.00 88.75 92 GLN A C 1
ATOM 704 O O . GLN A 1 92 ? -44.437 -9.867 59.596 1.00 88.75 92 GLN A O 1
ATOM 709 N N . LEU A 1 93 ? -45.393 -8.843 61.352 1.00 91.94 93 LEU A N 1
ATOM 710 C CA . LEU A 1 93 ? -44.983 -7.489 60.981 1.00 91.94 93 LEU A CA 1
ATOM 711 C C . LEU A 1 93 ? -43.457 -7.364 60.927 1.00 91.94 93 LEU A C 1
ATOM 713 O O . LEU A 1 93 ? -42.915 -6.742 60.011 1.00 91.94 93 LEU A O 1
ATOM 717 N N . MET A 1 94 ? -42.750 -7.978 61.876 1.00 94.94 94 MET A N 1
ATOM 718 C CA . MET A 1 94 ? -41.292 -7.993 61.874 1.00 94.94 94 MET A CA 1
ATOM 719 C C . MET A 1 94 ? -40.734 -8.784 60.687 1.00 94.94 94 MET A C 1
ATOM 721 O O . MET A 1 94 ? -39.839 -8.299 59.997 1.00 94.94 94 MET A O 1
ATOM 725 N N . GLY A 1 95 ? -41.312 -9.949 60.382 1.00 92.25 95 GLY A N 1
ATOM 726 C CA . GLY A 1 95 ? -40.948 -10.734 59.201 1.00 92.25 95 GLY A CA 1
ATOM 727 C C . GLY A 1 95 ? -41.219 -10.009 57.878 1.00 92.25 95 GLY A C 1
ATOM 728 O O . GLY A 1 95 ? -40.446 -10.156 56.932 1.00 92.25 95 GLY A O 1
ATOM 729 N N . VAL A 1 96 ? -42.282 -9.201 57.801 1.00 95.31 96 VAL A N 1
ATOM 730 C CA . VAL A 1 96 ? -42.550 -8.326 56.646 1.00 95.31 96 VAL A CA 1
ATOM 731 C C . VAL A 1 96 ? -41.501 -7.219 56.552 1.00 95.31 96 VAL A C 1
ATOM 733 O O . VAL A 1 96 ? -40.951 -7.020 55.473 1.00 95.31 96 VAL A O 1
ATOM 736 N N . ARG A 1 97 ? -41.156 -6.557 57.665 1.00 94.88 97 ARG A N 1
ATOM 737 C CA . ARG A 1 97 ? -40.112 -5.517 57.695 1.00 94.88 97 ARG A CA 1
ATOM 738 C C . ARG A 1 97 ? -38.742 -6.036 57.269 1.00 94.88 97 ARG A C 1
ATOM 740 O O . ARG A 1 97 ? -38.070 -5.357 56.506 1.00 94.88 97 ARG A O 1
ATOM 747 N N . ILE A 1 98 ? -38.333 -7.221 57.725 1.00 94.56 98 ILE A N 1
ATOM 748 C CA . ILE A 1 98 ? -37.050 -7.822 57.323 1.00 94.56 98 ILE A CA 1
ATOM 749 C C . ILE A 1 98 ? -37.034 -8.043 55.806 1.00 94.56 98 ILE A C 1
ATOM 751 O O . ILE A 1 98 ? -36.151 -7.535 55.125 1.00 94.56 98 ILE A O 1
ATOM 755 N N . LYS A 1 99 ? -38.081 -8.674 55.258 1.00 94.56 99 LYS A N 1
ATOM 756 C CA . LYS A 1 99 ? -38.209 -8.890 53.807 1.00 94.56 99 LYS A CA 1
ATOM 757 C C . LYS A 1 99 ? -38.243 -7.589 53.007 1.00 94.56 99 LYS A C 1
ATOM 759 O O . LYS A 1 99 ? -37.714 -7.531 51.903 1.00 94.56 99 LYS A O 1
ATOM 764 N N . GLU A 1 100 ? -38.900 -6.555 53.523 1.00 94.69 100 GLU A N 1
ATOM 765 C CA . GLU A 1 100 ? -38.934 -5.244 52.876 1.00 94.69 100 GLU A CA 1
ATOM 766 C C . GLU A 1 100 ? -37.535 -4.620 52.821 1.00 94.69 100 GLU A C 1
ATOM 768 O O . GLU A 1 100 ? -37.131 -4.105 51.776 1.00 94.69 100 GLU A O 1
ATOM 773 N N . VAL A 1 101 ? -36.770 -4.714 53.912 1.00 94.62 101 VAL A N 1
ATOM 774 C CA . VAL A 1 101 ? -35.383 -4.236 53.960 1.00 94.62 101 VAL A CA 1
ATOM 775 C C . VAL A 1 101 ? -34.479 -5.056 53.030 1.00 94.62 101 VAL A C 1
ATOM 777 O O . VAL A 1 101 ? -33.674 -4.454 52.317 1.00 94.62 101 VAL A O 1
ATOM 780 N N . ASP A 1 102 ? -34.649 -6.378 52.955 1.00 92.44 102 ASP A N 1
ATOM 781 C CA . ASP A 1 102 ? -33.911 -7.244 52.021 1.00 92.44 102 ASP A CA 1
ATOM 782 C C . ASP A 1 102 ? -34.186 -6.859 50.562 1.00 92.44 102 ASP A C 1
ATOM 784 O O . ASP A 1 102 ? -33.258 -6.581 49.800 1.00 92.44 102 ASP A O 1
ATOM 788 N N . ASN A 1 103 ? -35.462 -6.721 50.189 1.00 95.38 103 ASN A N 1
ATOM 789 C CA . ASN A 1 103 ? -35.858 -6.294 48.846 1.00 95.38 103 ASN A CA 1
ATOM 790 C C . ASN A 1 103 ? -35.307 -4.897 48.504 1.00 95.38 103 ASN A C 1
ATOM 792 O O . ASN A 1 103 ? -34.903 -4.637 47.369 1.00 95.38 103 ASN A O 1
ATOM 796 N N . LEU A 1 104 ? -35.276 -3.973 49.474 1.00 95.50 104 LEU A N 1
ATOM 797 C CA . LEU A 1 104 ? -34.687 -2.643 49.294 1.00 95.50 104 LEU A CA 1
ATOM 798 C C . LEU A 1 104 ? -33.166 -2.699 49.100 1.00 95.50 104 LEU A C 1
ATOM 800 O O . LEU A 1 104 ? -32.624 -1.892 48.335 1.00 95.50 104 LEU A O 1
ATOM 804 N N . ALA A 1 105 ? -32.477 -3.618 49.776 1.00 95.56 105 ALA A N 1
ATOM 805 C CA . ALA A 1 105 ? -31.047 -3.837 49.599 1.00 95.56 105 ALA A CA 1
ATOM 806 C C . ALA A 1 105 ? -30.747 -4.419 48.208 1.00 95.56 105 ALA A C 1
ATOM 808 O O . ALA A 1 105 ? -29.913 -3.863 47.489 1.00 95.56 105 ALA A O 1
ATOM 809 N N . GLU A 1 106 ? -31.484 -5.451 47.790 1.00 95.38 106 GLU A N 1
ATOM 810 C CA . GLU A 1 106 ? -31.382 -6.045 46.450 1.00 95.38 106 GLU A CA 1
ATOM 811 C C . GLU A 1 106 ? -31.656 -5.010 45.347 1.00 95.38 106 GLU A C 1
ATOM 813 O O . GLU A 1 106 ? -30.899 -4.899 44.381 1.00 95.38 106 GLU A O 1
ATOM 818 N N . LEU A 1 107 ? -32.685 -4.170 45.511 1.00 96.94 107 LEU A N 1
ATOM 819 C CA . LEU A 1 107 ? -33.009 -3.107 44.556 1.00 96.94 107 LEU A CA 1
ATOM 820 C C . LEU A 1 107 ? -31.860 -2.100 44.392 1.00 96.94 107 LEU A C 1
ATOM 822 O O . LEU A 1 107 ? -31.590 -1.636 43.282 1.00 96.94 107 LEU A O 1
ATOM 826 N N . LYS A 1 108 ? -31.189 -1.725 45.488 1.00 96.50 108 LYS A N 1
ATOM 827 C CA . LYS A 1 108 ? -30.046 -0.799 45.445 1.00 96.50 108 LYS A CA 1
ATOM 828 C C . LYS A 1 108 ? -28.826 -1.433 44.783 1.00 96.50 108 LYS A C 1
ATOM 830 O O . LYS A 1 108 ? -28.162 -0.755 44.002 1.00 96.50 108 LYS A O 1
ATOM 835 N N . GLU A 1 109 ? -28.568 -2.712 45.038 1.00 95.75 109 GLU A N 1
ATOM 836 C CA . GLU A 1 109 ? -27.499 -3.461 44.371 1.00 95.75 109 GLU A CA 1
ATOM 837 C C . GLU A 1 109 ? -27.735 -3.548 42.860 1.00 95.75 109 GLU A C 1
ATOM 839 O O . GLU A 1 109 ? -26.849 -3.216 42.073 1.00 95.75 109 GLU A O 1
ATOM 844 N N . MET A 1 110 ? -28.957 -3.881 42.441 1.00 97.56 110 MET A N 1
ATOM 845 C CA . MET A 1 110 ? -29.313 -3.924 41.022 1.00 97.56 110 MET A CA 1
ATOM 846 C C . MET A 1 110 ? -29.180 -2.552 40.351 1.00 97.56 110 MET A C 1
ATOM 848 O O . MET A 1 110 ? -28.679 -2.465 39.231 1.00 97.56 110 MET A O 1
ATOM 852 N N . ARG A 1 111 ? -29.563 -1.462 41.030 1.00 97.00 111 ARG A N 1
ATOM 853 C CA . ARG A 1 111 ? -29.364 -0.094 40.513 1.00 97.00 111 ARG A CA 1
ATOM 854 C C . ARG A 1 111 ? -27.889 0.257 40.349 1.00 97.00 111 ARG A C 1
ATOM 856 O O . ARG A 1 111 ? -27.519 0.810 39.317 1.00 97.00 111 ARG A O 1
ATOM 863 N N . GLN A 1 112 ? -27.054 -0.088 41.327 1.00 95.75 112 GLN A N 1
ATOM 864 C CA . GLN A 1 112 ? -25.607 0.089 41.215 1.00 95.75 112 GLN A CA 1
ATOM 865 C C . GLN A 1 112 ? -25.064 -0.713 40.025 1.00 95.75 112 GLN A C 1
ATOM 867 O O . GLN A 1 112 ? -24.280 -0.186 39.236 1.00 95.75 112 GLN A O 1
ATOM 872 N N . LYS A 1 113 ? -25.550 -1.946 39.827 1.00 97.38 113 LYS A N 1
ATOM 873 C CA . LYS A 1 113 ? -25.116 -2.781 38.707 1.00 97.38 113 LYS A CA 1
ATOM 874 C C . LYS A 1 113 ? -25.495 -2.209 37.345 1.00 97.38 113 LYS A C 1
ATOM 876 O O . LYS A 1 113 ? -24.699 -2.284 36.411 1.00 97.38 113 LYS A O 1
ATOM 881 N N . VAL A 1 114 ? -26.684 -1.621 37.233 1.00 97.88 114 VAL A N 1
ATOM 882 C CA . VAL A 1 114 ? -27.114 -0.920 36.017 1.00 97.88 114 VAL A CA 1
ATOM 883 C C . VAL A 1 114 ? -26.169 0.242 35.707 1.00 97.88 114 VAL A C 1
ATOM 885 O O . VAL A 1 114 ? -25.668 0.314 34.590 1.00 97.88 114 VAL A O 1
ATOM 888 N N . MET A 1 115 ? -25.831 1.078 36.693 1.00 97.88 115 MET A N 1
ATOM 889 C CA . MET A 1 115 ? -24.911 2.208 36.489 1.00 97.88 115 MET A CA 1
ATOM 890 C C . MET A 1 115 ? -23.502 1.771 36.048 1.00 97.88 115 MET A C 1
ATOM 892 O O . MET A 1 115 ? -22.890 2.403 35.179 1.00 97.88 115 MET A O 1
ATOM 896 N N . GLU A 1 116 ? -22.980 0.680 36.617 1.00 96.69 116 GLU A N 1
ATOM 897 C CA . GLU A 1 116 ? -21.701 0.090 36.196 1.00 96.69 116 GLU A CA 1
ATOM 898 C C . GLU A 1 116 ? -21.749 -0.360 34.731 1.00 96.69 116 GLU A C 1
ATOM 900 O O . GLU A 1 116 ? -20.85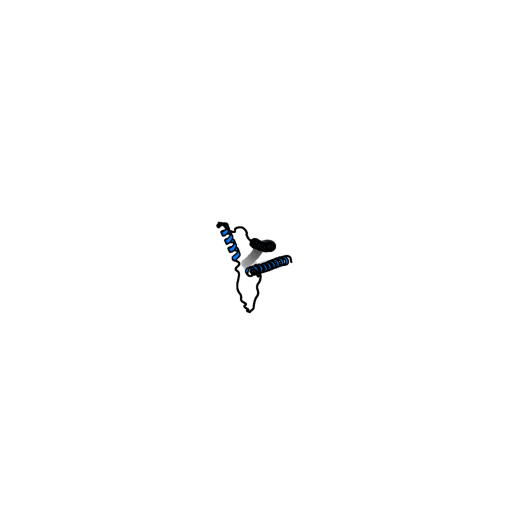6 -0.037 33.942 1.00 96.69 116 GLU A O 1
ATOM 905 N N . LEU A 1 117 ? -22.805 -1.089 34.354 1.00 97.94 117 LEU A N 1
ATOM 906 C CA . LEU A 1 117 ? -22.982 -1.598 32.996 1.00 97.94 117 LEU A CA 1
ATOM 907 C C . LEU A 1 117 ? -23.189 -0.470 31.982 1.00 97.94 117 LEU A C 1
ATOM 909 O O . LEU A 1 117 ? -22.647 -0.544 30.882 1.00 97.94 117 LEU A O 1
ATOM 913 N N . GLU A 1 118 ? -23.913 0.588 32.340 1.00 97.06 118 GLU A N 1
ATOM 914 C CA . GLU A 1 118 ? -24.082 1.782 31.504 1.00 97.06 118 GLU A CA 1
ATOM 915 C C . GLU A 1 118 ? -22.741 2.478 31.241 1.00 97.06 118 GLU A C 1
ATOM 917 O O . GLU A 1 118 ? -22.425 2.821 30.098 1.00 97.06 118 GLU A O 1
ATOM 922 N N . THR A 1 119 ? -21.905 2.618 32.274 1.00 97.56 119 THR A N 1
ATOM 923 C CA . THR A 1 119 ? -20.563 3.203 32.138 1.00 97.56 119 THR A CA 1
ATOM 924 C C . THR A 1 119 ? -19.673 2.326 31.259 1.00 97.56 119 THR A C 1
ATOM 926 O O . THR A 1 119 ? -19.012 2.823 30.343 1.00 97.56 119 THR A O 1
ATOM 929 N N . GLN A 1 120 ? -19.693 1.009 31.481 1.00 97.94 120 GLN A N 1
ATOM 930 C CA . GLN A 1 120 ? -18.948 0.054 30.665 1.00 97.94 120 GLN A CA 1
ATOM 931 C C . GLN A 1 120 ? -19.401 0.090 29.199 1.00 97.94 120 GLN A C 1
ATOM 933 O O . GLN A 1 120 ? -18.566 0.079 28.291 1.00 97.94 120 GLN A O 1
ATOM 938 N N . ASN A 1 121 ? -20.709 0.176 28.955 1.00 97.62 121 ASN A N 1
ATOM 939 C CA . ASN A 1 121 ? -21.274 0.280 27.616 1.00 97.62 121 ASN A CA 1
ATOM 940 C C . ASN A 1 121 ? -20.817 1.568 26.916 1.00 97.62 121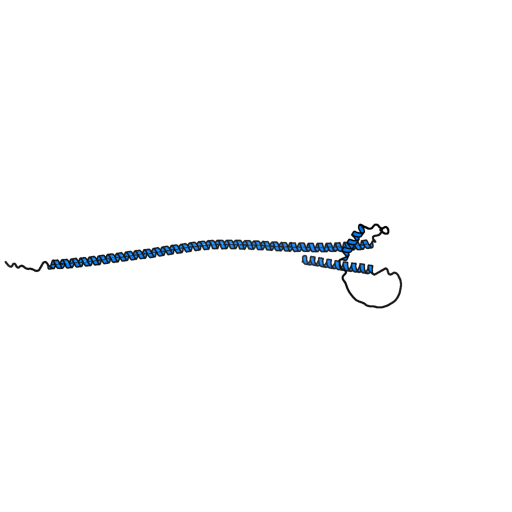 ASN A C 1
ATOM 942 O O . ASN A 1 121 ? -20.383 1.522 25.763 1.00 97.62 121 ASN A O 1
ATOM 946 N N . HIS A 1 122 ? -20.817 2.698 27.629 1.00 98.31 122 HIS A N 1
ATOM 947 C CA . HIS A 1 122 ? -20.342 3.969 27.090 1.00 98.31 122 HIS A CA 1
ATOM 948 C C . HIS A 1 122 ? -18.860 3.912 26.686 1.00 98.31 122 HIS A C 1
ATOM 950 O O . HIS A 1 122 ? -18.494 4.342 25.589 1.00 98.31 122 HIS A O 1
ATOM 956 N N . VAL A 1 123 ? -18.009 3.324 27.535 1.00 98.25 123 VAL A N 1
ATOM 957 C CA . VAL A 1 123 ? -16.579 3.132 27.243 1.00 98.25 123 VAL A CA 1
ATOM 958 C C . VAL A 1 123 ? -16.382 2.219 26.032 1.00 98.25 123 VAL A C 1
ATOM 960 O O . VAL A 1 123 ? -15.636 2.573 25.119 1.00 98.25 123 VAL A O 1
ATOM 963 N N . CYS A 1 124 ? -17.079 1.080 25.989 1.00 97.88 124 CYS A N 1
ATOM 964 C CA . CYS A 1 124 ? -17.006 0.130 24.878 1.00 97.88 124 CYS A CA 1
ATOM 965 C C . CYS A 1 124 ? -17.430 0.780 23.552 1.00 97.88 124 CYS A C 1
ATOM 967 O O . CYS A 1 124 ? -16.719 0.688 22.554 1.00 97.88 124 CYS A O 1
ATOM 969 N N . THR A 1 125 ? -18.531 1.533 23.566 1.00 98.19 125 THR A N 1
ATOM 970 C CA . THR A 1 125 ? -19.031 2.271 22.398 1.00 98.19 125 THR A CA 1
ATOM 971 C C . THR A 1 125 ? -18.016 3.303 21.906 1.00 98.19 125 THR A C 1
ATOM 973 O O . THR A 1 125 ? -17.774 3.419 20.704 1.00 98.19 125 THR A O 1
ATOM 976 N N . ASN A 1 126 ? -17.372 4.043 22.817 1.00 98.50 126 ASN A N 1
ATOM 977 C CA . ASN A 1 126 ? -16.345 5.013 22.433 1.00 98.50 126 ASN A CA 1
ATOM 978 C C . ASN A 1 126 ? -15.119 4.326 21.819 1.00 98.50 126 ASN A C 1
ATOM 980 O O . ASN A 1 126 ? -14.570 4.822 20.835 1.00 98.50 126 ASN A O 1
ATOM 984 N N . GLN A 1 127 ? -14.710 3.190 22.387 1.00 98.38 127 GLN A N 1
ATOM 985 C CA . GLN A 1 127 ? -13.586 2.409 21.886 1.00 98.38 127 GLN A CA 1
ATOM 986 C C . GLN A 1 127 ? -13.866 1.857 20.486 1.00 98.38 127 GLN A C 1
ATOM 988 O O . GLN A 1 127 ? -13.007 1.975 19.615 1.00 98.38 127 GLN A O 1
ATOM 993 N N . LEU A 1 128 ? -15.071 1.327 20.256 1.00 98.06 128 LEU A N 1
ATOM 994 C CA . LEU A 1 128 ? -15.486 0.830 18.947 1.00 98.06 128 LEU A CA 1
ATOM 995 C C . LEU A 1 128 ? -15.460 1.950 17.901 1.00 98.06 128 LEU A C 1
ATOM 997 O O . LEU A 1 128 ? -14.818 1.800 16.869 1.00 98.06 128 LEU A O 1
ATOM 1001 N N . ARG A 1 129 ? -16.022 3.126 18.221 1.00 98.56 129 ARG A N 1
ATOM 1002 C CA . ARG A 1 129 ? -15.989 4.293 17.322 1.00 98.56 129 ARG A CA 1
ATOM 1003 C C . ARG A 1 129 ? -14.561 4.692 16.931 1.00 98.56 129 ARG A C 1
ATOM 1005 O O . ARG A 1 129 ? -14.304 4.986 15.769 1.00 98.56 129 ARG A O 1
ATOM 1012 N N . ARG A 1 130 ? -13.621 4.702 17.885 1.00 98.50 130 ARG A N 1
ATOM 1013 C CA . ARG A 1 130 ? -12.204 5.010 17.602 1.00 98.50 130 ARG A CA 1
ATOM 1014 C C . ARG A 1 130 ? -11.565 3.959 16.697 1.00 98.50 130 ARG A C 1
ATOM 1016 O O . ARG A 1 130 ? -10.786 4.314 15.820 1.00 98.50 130 ARG A O 1
ATOM 1023 N N . GLN A 1 131 ? -11.879 2.681 16.914 1.00 98.56 131 GLN A N 1
ATOM 1024 C CA . GLN A 1 131 ? -11.392 1.601 16.057 1.00 98.56 131 GLN A CA 1
ATOM 1025 C C . GLN A 1 131 ? -11.969 1.698 14.644 1.00 98.56 131 GLN A C 1
ATOM 1027 O O . GLN A 1 131 ? -11.218 1.543 13.687 1.00 98.56 131 GLN A O 1
ATOM 1032 N N . ASP A 1 132 ? -13.253 2.021 14.499 1.00 98.56 132 ASP A N 1
ATOM 1033 C CA . ASP A 1 132 ? -13.882 2.222 13.192 1.00 98.56 132 ASP A CA 1
ATOM 1034 C C . ASP A 1 132 ? -13.237 3.386 12.425 1.00 98.56 132 ASP A C 1
ATOM 1036 O O . ASP A 1 132 ? -12.962 3.272 11.228 1.00 98.56 132 ASP A O 1
ATOM 1040 N N . GLU A 1 133 ? -12.937 4.491 13.114 1.00 98.56 133 GLU A N 1
ATOM 1041 C CA . GLU A 1 133 ? -12.223 5.639 12.542 1.00 98.56 133 GLU A CA 1
ATOM 1042 C C . GLU A 1 133 ? -10.805 5.271 12.087 1.00 98.56 133 GLU A C 1
ATOM 1044 O O . GLU A 1 133 ? -10.381 5.682 11.006 1.00 98.56 133 GLU A O 1
ATOM 1049 N N . GLU A 1 134 ? -10.089 4.460 12.866 1.00 98.50 134 GLU A N 1
ATOM 1050 C CA . GLU A 1 134 ? -8.754 3.985 12.498 1.00 98.50 134 GLU A CA 1
ATOM 1051 C C . GLU A 1 134 ? -8.793 3.011 11.316 1.00 98.50 134 GLU A C 1
ATOM 1053 O O . GLU A 1 134 ? -8.020 3.147 10.370 1.00 98.50 134 GLU A O 1
ATOM 1058 N N . ILE A 1 135 ? -9.749 2.077 11.305 1.00 98.44 135 ILE A N 1
ATOM 1059 C CA . ILE A 1 135 ? -9.970 1.166 10.176 1.00 98.44 135 ILE A CA 1
ATOM 1060 C C . ILE A 1 135 ? -10.265 1.963 8.906 1.00 98.44 135 ILE A C 1
ATOM 1062 O O . ILE A 1 135 ? -9.742 1.635 7.839 1.00 98.44 135 ILE A O 1
ATOM 1066 N N . LYS A 1 136 ? -11.096 3.004 9.003 1.00 98.69 136 LYS A N 1
ATOM 1067 C CA . LYS A 1 136 ? -11.411 3.876 7.871 1.00 98.69 136 LYS A CA 1
ATOM 1068 C C . LYS A 1 136 ? -10.160 4.595 7.358 1.00 98.69 136 LYS A C 1
ATOM 1070 O O . LYS A 1 136 ? -9.894 4.531 6.161 1.00 98.69 136 LYS A O 1
ATOM 1075 N N . ARG A 1 137 ? -9.365 5.195 8.250 1.00 98.75 137 ARG A N 1
ATOM 1076 C CA . ARG A 1 137 ? -8.104 5.872 7.902 1.00 98.75 137 ARG A CA 1
ATOM 1077 C C . ARG A 1 137 ? -7.134 4.932 7.184 1.00 98.75 137 ARG A C 1
ATOM 1079 O O . ARG A 1 137 ? -6.664 5.246 6.096 1.00 98.75 137 ARG A O 1
ATOM 1086 N N . VAL A 1 138 ? -6.890 3.749 7.749 1.00 98.69 138 VAL A N 1
ATOM 1087 C CA . VAL A 1 138 ? -5.980 2.753 7.162 1.00 98.69 138 VAL A CA 1
ATOM 1088 C C . VAL A 1 138 ? -6.475 2.289 5.789 1.00 98.69 138 VAL A C 1
ATOM 1090 O O . VAL A 1 138 ? -5.673 2.105 4.875 1.00 98.69 138 VAL A O 1
ATOM 1093 N N . ARG A 1 139 ? -7.791 2.125 5.596 1.00 98.69 139 ARG A N 1
ATOM 1094 C CA . ARG A 1 139 ? -8.363 1.793 4.279 1.00 98.69 139 ARG A CA 1
ATOM 1095 C C . ARG A 1 139 ? -8.102 2.890 3.249 1.00 98.69 139 ARG A C 1
ATOM 1097 O O . ARG A 1 139 ? -7.658 2.573 2.148 1.00 98.69 139 ARG A O 1
ATOM 1104 N N . GLU A 1 140 ? -8.322 4.152 3.610 1.00 98.75 140 GLU A N 1
ATOM 1105 C CA . GLU A 1 140 ? -8.054 5.300 2.733 1.00 98.75 140 GLU A CA 1
ATOM 1106 C C . GLU A 1 140 ? -6.561 5.391 2.359 1.00 98.75 140 GLU A C 1
ATOM 1108 O O . GLU A 1 140 ? -6.223 5.595 1.191 1.00 98.75 140 GLU A O 1
ATOM 1113 N N . GLU A 1 141 ? -5.654 5.152 3.312 1.00 98.75 141 GLU A N 1
ATOM 1114 C CA . GLU A 1 141 ? -4.208 5.096 3.055 1.00 98.75 141 GLU A CA 1
ATOM 1115 C C . GLU A 1 141 ? -3.829 3.953 2.102 1.00 98.75 141 GLU A C 1
ATOM 1117 O O . GLU A 1 141 ? -3.064 4.159 1.155 1.00 98.75 141 GLU A O 1
ATOM 1122 N N . ILE A 1 142 ? -4.398 2.756 2.293 1.00 98.75 142 ILE A N 1
ATOM 1123 C CA . ILE A 1 142 ? -4.192 1.618 1.385 1.00 98.75 142 ILE A CA 1
ATOM 1124 C C . ILE A 1 142 ? -4.651 1.975 -0.032 1.00 98.75 142 ILE A C 1
ATOM 1126 O O . ILE A 1 142 ? -3.928 1.707 -0.995 1.00 98.75 142 ILE A O 1
ATOM 1130 N N . GLU A 1 143 ? -5.826 2.581 -0.185 1.00 98.75 143 GLU A N 1
ATOM 1131 C CA . GLU A 1 143 ? -6.355 2.983 -1.491 1.00 98.75 143 GLU A CA 1
ATOM 1132 C C . GLU A 1 143 ? -5.467 4.031 -2.175 1.00 98.75 143 GLU A C 1
ATOM 1134 O O . GLU A 1 143 ? -5.172 3.905 -3.372 1.00 98.75 143 GLU A O 1
ATOM 1139 N N . ALA A 1 144 ? -4.976 5.017 -1.418 1.00 98.75 144 ALA A N 1
ATOM 1140 C CA . ALA A 1 144 ? -4.056 6.039 -1.909 1.00 98.75 144 ALA A CA 1
ATOM 1141 C C . ALA A 1 144 ? -2.728 5.428 -2.386 1.00 98.75 144 ALA A C 1
ATOM 1143 O O . ALA A 1 144 ? -2.297 5.674 -3.516 1.00 98.75 144 ALA A O 1
ATOM 1144 N N . VAL A 1 145 ? -2.110 4.566 -1.574 1.00 98.75 145 VAL A N 1
ATOM 1145 C CA . VAL A 1 145 ? -0.857 3.881 -1.929 1.00 98.75 145 VAL A CA 1
ATOM 1146 C C . VAL A 1 145 ? -1.052 2.970 -3.141 1.00 98.75 145 VAL A C 1
ATOM 1148 O O . VAL A 1 145 ? -0.218 2.950 -4.048 1.00 98.75 145 VAL A O 1
ATOM 1151 N N . GLN A 1 146 ? -2.169 2.243 -3.220 1.00 98.81 146 GLN A N 1
ATOM 1152 C CA . GLN A 1 146 ? -2.478 1.417 -4.387 1.00 98.81 146 GLN A CA 1
ATOM 1153 C C . GLN A 1 146 ? -2.658 2.247 -5.661 1.00 98.81 146 GLN A C 1
ATOM 1155 O O . 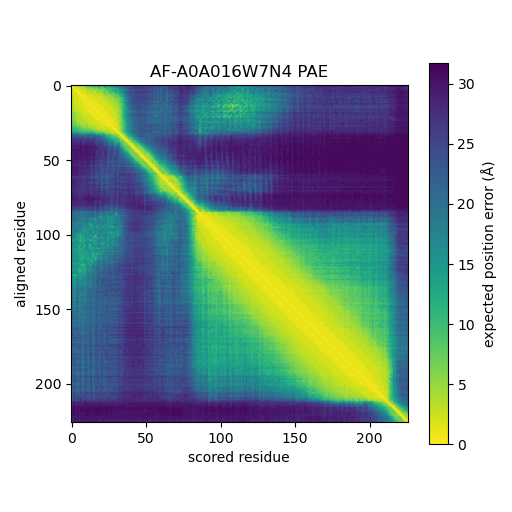GLN A 1 146 ? -2.266 1.790 -6.736 1.00 98.81 146 GLN A O 1
ATOM 1160 N N . LYS A 1 147 ? -3.241 3.447 -5.565 1.00 98.81 147 LYS A N 1
ATOM 1161 C CA . LYS A 1 147 ? -3.359 4.364 -6.702 1.00 98.81 147 LYS A CA 1
ATOM 1162 C C . LYS A 1 147 ? -1.985 4.776 -7.221 1.00 98.81 147 LYS A C 1
ATOM 1164 O O . LYS A 1 147 ? -1.713 4.565 -8.401 1.00 98.81 147 LYS A O 1
ATOM 1169 N N . VAL A 1 148 ? -1.106 5.238 -6.333 1.00 98.75 148 VAL A N 1
ATOM 1170 C CA . VAL A 1 148 ? 0.271 5.612 -6.693 1.00 98.75 148 VAL A CA 1
ATOM 1171 C C . VAL A 1 148 ? 1.027 4.422 -7.287 1.00 98.75 148 VAL A C 1
ATOM 1173 O O . VAL A 1 148 ? 1.706 4.562 -8.301 1.00 98.75 148 VAL A O 1
ATOM 1176 N N . ARG A 1 149 ? 0.862 3.216 -6.726 1.00 98.62 149 ARG A N 1
ATOM 1177 C CA . ARG A 1 149 ? 1.473 1.999 -7.281 1.00 98.62 149 ARG A CA 1
ATOM 1178 C C . ARG A 1 149 ? 1.026 1.743 -8.722 1.00 98.62 149 ARG A C 1
ATOM 1180 O O . ARG A 1 149 ? 1.871 1.500 -9.576 1.00 98.62 149 ARG A O 1
ATOM 1187 N N . ARG A 1 150 ? -0.280 1.824 -9.008 1.00 98.81 150 ARG A N 1
ATOM 1188 C CA . ARG A 1 150 ? -0.822 1.630 -10.367 1.00 98.81 150 ARG A CA 1
ATOM 1189 C C . ARG A 1 150 ? -0.265 2.658 -11.356 1.00 98.81 150 ARG A C 1
ATOM 1191 O O . ARG A 1 150 ? 0.084 2.287 -12.474 1.00 98.81 150 ARG A O 1
ATOM 1198 N N . GLU A 1 151 ? -0.147 3.916 -10.940 1.00 98.75 151 GLU A N 1
ATOM 1199 C CA . GLU A 1 151 ? 0.431 4.993 -11.754 1.00 98.75 151 GLU A CA 1
ATOM 1200 C C . GLU A 1 151 ? 1.920 4.746 -12.045 1.00 98.75 151 GLU A C 1
ATOM 1202 O O . GLU A 1 151 ? 2.339 4.793 -13.201 1.00 98.75 151 GLU A O 1
ATOM 1207 N N . LEU A 1 152 ? 2.713 4.389 -11.029 1.00 98.69 152 LEU A N 1
ATOM 1208 C CA . LEU A 1 152 ? 4.132 4.055 -11.199 1.00 98.69 152 LEU A CA 1
ATOM 1209 C C . LEU A 1 152 ? 4.340 2.820 -12.083 1.00 98.69 152 LEU A C 1
ATOM 1211 O O . LEU A 1 152 ? 5.225 2.813 -12.937 1.00 98.69 152 LEU A O 1
ATOM 1215 N N . GLU A 1 153 ? 3.516 1.783 -11.925 1.00 98.81 153 GLU A N 1
ATOM 1216 C CA . GLU A 1 153 ? 3.562 0.604 -12.788 1.00 98.81 153 GLU A CA 1
ATOM 1217 C C . GLU A 1 153 ? 3.220 0.944 -14.250 1.00 98.81 153 GLU A C 1
ATOM 1219 O O . GLU A 1 153 ? 3.792 0.353 -15.170 1.00 98.81 153 GLU A O 1
ATOM 1224 N N . ALA A 1 154 ? 2.287 1.869 -14.495 1.00 98.69 154 ALA A N 1
ATOM 1225 C CA . ALA A 1 154 ? 1.964 2.338 -15.843 1.00 98.69 154 ALA A CA 1
ATOM 1226 C C . ALA A 1 154 ? 3.138 3.117 -16.459 1.00 98.69 154 ALA A C 1
ATOM 1228 O O . ALA A 1 154 ? 3.560 2.797 -17.572 1.00 98.69 154 ALA A O 1
ATOM 1229 N N . SER A 1 155 ? 3.729 4.050 -15.706 1.00 98.69 155 SER A N 1
ATOM 1230 C CA . SER A 1 155 ? 4.923 4.798 -16.122 1.00 98.69 155 SER A CA 1
ATOM 1231 C C . SER A 1 155 ? 6.104 3.874 -16.424 1.00 98.69 155 SER A C 1
ATOM 1233 O O . SER A 1 155 ? 6.764 4.021 -17.450 1.00 98.69 155 SER A O 1
ATOM 1235 N N . LEU A 1 156 ? 6.332 2.850 -15.595 1.00 98.69 156 LEU A N 1
ATOM 1236 C CA . LEU A 1 156 ? 7.381 1.857 -15.828 1.00 98.69 156 LEU A CA 1
ATOM 1237 C C . LEU A 1 156 ? 7.157 1.066 -17.125 1.00 98.69 156 LEU A C 1
ATOM 1239 O O . LEU A 1 156 ? 8.112 0.796 -17.853 1.00 98.69 156 LEU A O 1
ATOM 1243 N N . ARG A 1 157 ? 5.910 0.680 -17.431 1.00 98.75 157 ARG A N 1
ATOM 1244 C CA . ARG A 1 157 ? 5.584 0.009 -18.703 1.00 98.75 157 ARG A CA 1
ATOM 1245 C C . ARG A 1 157 ? 5.846 0.927 -19.897 1.00 98.75 157 ARG A C 1
ATOM 1247 O O . ARG A 1 157 ? 6.427 0.471 -20.879 1.00 98.75 157 ARG A O 1
ATOM 1254 N N . GLN A 1 158 ? 5.474 2.203 -19.794 1.00 98.75 158 GLN A N 1
ATOM 1255 C CA . GLN A 1 158 ? 5.713 3.189 -20.847 1.00 98.75 158 GLN A CA 1
ATOM 1256 C C . GLN A 1 158 ? 7.211 3.406 -21.097 1.00 98.75 158 GLN A C 1
ATOM 1258 O O . GLN A 1 158 ? 7.642 3.393 -22.248 1.00 98.75 158 GLN A O 1
ATOM 1263 N N . GLU A 1 159 ? 8.014 3.552 -20.042 1.00 98.44 159 GLU A N 1
ATOM 1264 C CA . GLU A 1 159 ? 9.465 3.710 -20.183 1.00 98.44 159 GLU A CA 1
ATOM 1265 C C . GLU A 1 159 ? 10.127 2.461 -20.771 1.00 98.44 159 GLU A C 1
ATOM 1267 O O . GLU A 1 159 ? 10.952 2.571 -21.673 1.00 98.44 159 GLU A O 1
ATOM 1272 N N . ARG A 1 160 ? 9.702 1.254 -20.376 1.00 98.69 160 ARG A N 1
ATOM 1273 C CA . ARG A 1 160 ? 10.188 0.014 -21.009 1.00 98.69 160 ARG A CA 1
ATOM 1274 C C . ARG A 1 160 ? 9.895 -0.030 -22.506 1.00 98.69 160 ARG A C 1
ATOM 1276 O O . ARG A 1 160 ? 10.770 -0.399 -23.284 1.00 98.69 160 ARG A O 1
ATOM 1283 N N . GLN A 1 161 ? 8.691 0.368 -22.915 1.00 98.81 161 GLN A N 1
ATOM 1284 C CA . GLN A 1 161 ? 8.332 0.439 -24.331 1.00 98.81 161 GLN A CA 1
ATOM 1285 C C . GLN A 1 161 ? 9.186 1.475 -25.078 1.00 98.81 161 GLN A C 1
ATOM 1287 O O . GLN A 1 161 ? 9.668 1.198 -26.173 1.00 98.81 161 GLN A O 1
ATOM 1292 N N . ARG A 1 162 ? 9.418 2.644 -24.469 1.00 98.75 162 ARG A N 1
ATOM 1293 C CA . ARG A 1 162 ? 10.284 3.705 -25.005 1.00 98.75 162 ARG A CA 1
ATOM 1294 C C . ARG A 1 162 ? 11.740 3.266 -25.161 1.00 98.75 162 ARG A C 1
ATOM 1296 O O . ARG A 1 162 ? 12.376 3.674 -26.131 1.00 98.75 162 ARG A O 1
ATOM 1303 N N . CYS A 1 163 ? 12.265 2.472 -24.229 1.00 98.56 163 CYS A N 1
ATOM 1304 C CA . CYS A 1 163 ? 13.605 1.895 -24.335 1.00 98.56 163 CYS A CA 1
ATOM 1305 C C . CYS A 1 163 ? 13.680 0.895 -25.491 1.00 98.56 163 CYS A C 1
ATOM 1307 O O . CYS A 1 163 ? 14.542 1.040 -26.350 1.00 98.56 163 CYS A O 1
ATOM 1309 N N . ALA A 1 164 ? 12.730 -0.041 -25.576 1.00 98.69 164 ALA A N 1
ATOM 1310 C CA . ALA A 1 164 ? 12.692 -1.031 -26.653 1.00 98.69 164 ALA A CA 1
ATOM 1311 C C . ALA A 1 164 ? 12.579 -0.384 -28.049 1.00 98.69 164 ALA A C 1
ATOM 1313 O O . ALA A 1 164 ? 13.224 -0.828 -28.996 1.00 98.69 164 ALA A O 1
ATOM 1314 N N . GLN A 1 165 ? 11.794 0.692 -28.178 1.00 98.69 165 GLN A N 1
ATOM 1315 C CA . GLN A 1 165 ? 11.700 1.470 -29.420 1.00 98.69 165 GLN A CA 1
ATOM 1316 C C . GLN A 1 165 ? 13.051 2.082 -29.810 1.00 98.69 165 GLN A C 1
ATOM 1318 O O . GLN A 1 165 ? 13.508 1.879 -30.931 1.00 98.69 165 GLN A O 1
ATOM 1323 N N . ARG A 1 166 ? 13.728 2.756 -28.872 1.00 98.62 166 ARG A N 1
ATOM 1324 C CA . ARG A 1 166 ? 15.052 3.352 -29.117 1.00 98.62 166 ARG A CA 1
ATOM 1325 C C . ARG A 1 166 ? 16.115 2.310 -29.459 1.00 98.62 166 ARG A C 1
ATOM 1327 O O . ARG A 1 166 ? 16.936 2.544 -30.337 1.00 98.62 166 ARG A O 1
ATOM 1334 N N . GLU A 1 167 ? 16.103 1.158 -28.794 1.00 98.62 167 GLU A N 1
ATOM 1335 C CA . GLU A 1 167 ? 17.001 0.043 -29.121 1.00 98.62 167 GLU A CA 1
ATOM 1336 C C . GLU A 1 167 ? 16.763 -0.472 -30.548 1.00 98.62 167 GLU A C 1
ATOM 1338 O O . GLU A 1 167 ? 17.721 -0.721 -31.282 1.00 98.62 167 GLU A O 1
ATOM 1343 N N . SER A 1 168 ? 15.499 -0.581 -30.973 1.00 98.56 168 SER A N 1
ATOM 1344 C CA . SER A 1 168 ? 15.149 -0.953 -32.348 1.00 98.56 168 SER A CA 1
ATOM 1345 C C . SER A 1 168 ? 15.644 0.077 -33.366 1.00 98.56 168 SER A C 1
ATOM 1347 O O . SER A 1 168 ? 16.244 -0.308 -34.368 1.00 98.56 168 SER A O 1
ATOM 1349 N N . GLU A 1 169 ? 15.439 1.370 -33.104 1.00 98.75 169 GLU A N 1
ATOM 1350 C CA . GLU A 1 169 ? 15.908 2.466 -33.966 1.00 98.75 169 GLU A CA 1
ATOM 1351 C C . GLU A 1 169 ? 17.438 2.457 -34.113 1.00 98.75 169 GLU A C 1
ATOM 1353 O O . GLU A 1 169 ? 17.961 2.590 -35.218 1.00 98.75 169 GLU A O 1
ATOM 1358 N N . LEU A 1 170 ? 18.173 2.252 -33.015 1.00 98.62 170 LEU A N 1
ATOM 1359 C CA . LEU A 1 170 ? 19.636 2.158 -33.043 1.00 98.62 170 LEU A CA 1
ATOM 1360 C C . LEU A 1 170 ? 20.123 0.930 -33.822 1.00 98.62 170 LEU A C 1
ATOM 1362 O O . LEU A 1 170 ? 21.084 1.027 -34.589 1.00 98.62 170 LEU A O 1
ATOM 1366 N N . ASN A 1 171 ? 19.458 -0.217 -33.661 1.00 98.75 171 ASN A N 1
ATOM 1367 C CA . ASN A 1 171 ? 19.777 -1.421 -34.427 1.00 98.75 171 ASN A CA 1
ATOM 1368 C C . ASN A 1 171 ? 19.555 -1.208 -35.931 1.00 98.75 171 ASN A C 1
ATOM 1370 O O . ASN A 1 171 ? 20.402 -1.605 -36.733 1.00 98.75 171 ASN A O 1
ATOM 1374 N N . GLU A 1 172 ? 18.458 -0.554 -36.316 1.00 98.62 172 GLU A N 1
ATOM 1375 C CA . GLU A 1 172 ? 18.176 -0.206 -37.711 1.00 98.62 172 GLU A CA 1
ATOM 1376 C C . GLU A 1 172 ? 19.246 0.733 -38.286 1.00 98.62 172 GLU A C 1
ATOM 1378 O O . GLU A 1 172 ? 19.794 0.457 -39.355 1.00 98.62 172 GLU A O 1
ATOM 1383 N N . GLN A 1 173 ? 19.615 1.789 -37.554 1.00 98.69 173 GLN A N 1
ATOM 1384 C CA . GLN A 1 173 ? 20.677 2.716 -37.960 1.00 98.69 173 GLN A CA 1
ATOM 1385 C C . GLN A 1 173 ? 22.019 2.000 -38.151 1.00 98.69 173 GLN A C 1
ATOM 1387 O O . GLN A 1 173 ? 22.696 2.203 -39.156 1.00 98.69 173 GLN A O 1
ATOM 1392 N N . CYS A 1 174 ? 22.386 1.108 -37.227 1.00 98.75 174 CYS A N 1
ATOM 1393 C CA . CYS A 1 174 ? 23.606 0.309 -37.330 1.00 98.75 174 CYS A CA 1
ATOM 1394 C C . CYS A 1 174 ? 23.614 -0.574 -38.591 1.00 98.75 174 CYS A C 1
ATOM 1396 O O . CYS A 1 174 ? 24.617 -0.643 -39.307 1.00 98.75 174 CYS A O 1
ATOM 1398 N N . ILE A 1 175 ? 22.489 -1.230 -38.901 1.00 98.69 175 ILE A N 1
ATOM 1399 C CA . ILE A 1 175 ? 22.348 -2.033 -40.123 1.00 98.69 175 ILE A CA 1
ATOM 1400 C C . ILE A 1 175 ? 22.463 -1.144 -41.367 1.00 98.69 175 ILE A C 1
ATOM 1402 O O . ILE A 1 175 ? 23.178 -1.508 -42.300 1.00 98.69 175 ILE A O 1
ATOM 1406 N N . MET A 1 176 ? 21.809 0.019 -41.372 1.00 98.69 176 MET A N 1
ATOM 1407 C CA . MET A 1 176 ? 21.841 0.964 -42.488 1.00 98.69 176 MET A CA 1
ATOM 1408 C C . MET A 1 176 ? 23.262 1.456 -42.782 1.00 98.69 176 MET A C 1
ATOM 1410 O O . MET A 1 176 ? 23.694 1.426 -43.933 1.00 98.69 176 MET A O 1
ATOM 1414 N N . GLU A 1 177 ? 24.015 1.864 -41.761 1.00 98.75 177 GLU A N 1
ATOM 1415 C CA . GLU A 1 177 ? 25.401 2.311 -41.939 1.00 98.75 177 GLU A CA 1
ATOM 1416 C C . GLU A 1 177 ? 26.307 1.180 -42.441 1.00 98.75 177 GLU A C 1
ATOM 1418 O O . GLU A 1 177 ? 27.151 1.391 -43.316 1.00 98.75 177 GLU A O 1
ATOM 1423 N N . ARG A 1 178 ? 26.085 -0.055 -41.973 1.00 98.75 178 ARG A N 1
ATOM 1424 C CA . ARG A 1 178 ? 26.807 -1.227 -42.485 1.00 98.75 178 ARG A CA 1
ATOM 1425 C C . ARG A 1 178 ? 26.519 -1.483 -43.968 1.00 98.75 178 ARG A C 1
ATOM 1427 O O . ARG A 1 178 ? 27.446 -1.820 -44.704 1.00 98.75 178 ARG A O 1
ATOM 1434 N N . LEU A 1 179 ? 25.268 -1.324 -44.408 1.00 98.69 179 LEU A N 1
ATOM 1435 C CA . LEU A 1 179 ? 24.895 -1.462 -45.820 1.00 98.69 179 LEU A CA 1
ATOM 1436 C C . LEU A 1 179 ? 25.561 -0.381 -46.677 1.00 98.69 179 LEU A C 1
ATOM 1438 O O . LEU A 1 179 ? 26.242 -0.728 -47.639 1.00 98.69 179 LEU A O 1
ATOM 1442 N N . LYS A 1 180 ? 25.481 0.895 -46.272 1.00 98.75 180 LYS A N 1
ATOM 1443 C CA . LYS A 1 180 ? 26.151 2.010 -46.968 1.00 98.75 180 LYS A CA 1
ATOM 1444 C C . LYS A 1 180 ? 27.656 1.780 -47.114 1.00 98.75 180 LYS A C 1
ATOM 1446 O O . LYS A 1 180 ? 28.225 2.010 -48.180 1.00 98.75 180 LYS A O 1
ATOM 1451 N N . TYR A 1 181 ? 28.312 1.301 -46.055 1.00 98.69 181 TYR A N 1
ATOM 1452 C CA . TYR A 1 181 ? 29.736 0.966 -46.103 1.00 98.69 181 TYR A CA 1
ATOM 1453 C C . TYR A 1 181 ? 30.027 -0.163 -47.102 1.00 98.69 181 TYR A C 1
ATOM 1455 O O . TYR A 1 181 ? 30.975 -0.068 -47.882 1.00 98.69 181 TYR A O 1
ATOM 1463 N N . SER A 1 182 ? 29.202 -1.215 -47.111 1.00 98.69 182 SER A N 1
ATOM 1464 C CA . SER A 1 182 ? 29.335 -2.324 -48.061 1.00 98.69 182 SER A CA 1
ATOM 1465 C C . SER A 1 182 ? 29.142 -1.870 -49.512 1.00 98.69 182 SER A C 1
ATOM 1467 O O . SER A 1 182 ? 29.900 -2.291 -50.382 1.00 98.69 182 SER A O 1
ATOM 1469 N N . GLU A 1 183 ? 28.170 -0.998 -49.779 1.00 98.56 183 GLU A N 1
ATOM 1470 C CA . GLU A 1 183 ? 27.919 -0.423 -51.108 1.00 98.5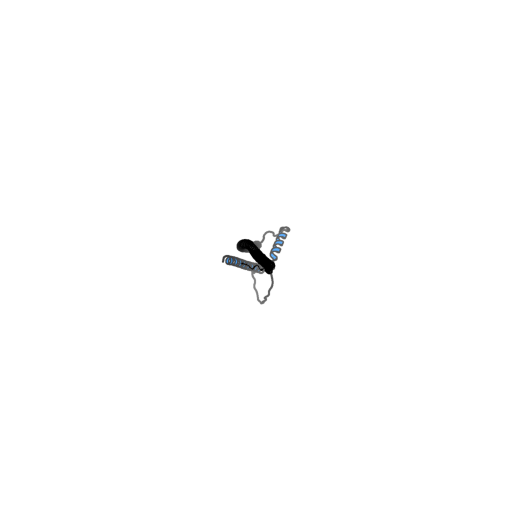6 183 GLU A CA 1
ATOM 1471 C C . GLU A 1 183 ? 29.100 0.431 -51.587 1.00 98.56 183 GLU A C 1
ATOM 1473 O O . GLU A 1 183 ? 29.560 0.286 -52.722 1.00 98.56 183 GLU A O 1
ATOM 1478 N N . ALA A 1 184 ? 29.652 1.277 -50.710 1.00 98.56 184 ALA A N 1
ATOM 1479 C CA . ALA A 1 184 ? 30.845 2.063 -51.017 1.00 98.56 184 ALA A CA 1
ATOM 1480 C C . ALA A 1 184 ? 32.058 1.165 -51.311 1.00 98.56 184 ALA A C 1
ATOM 1482 O O . ALA A 1 184 ? 32.806 1.419 -52.257 1.00 98.56 184 ALA A O 1
ATOM 1483 N N . MET A 1 185 ? 32.237 0.090 -50.538 1.00 98.69 185 MET A N 1
ATOM 1484 C CA . MET A 1 185 ? 33.301 -0.887 -50.765 1.00 98.69 185 MET A CA 1
ATOM 1485 C C . MET A 1 185 ? 33.145 -1.595 -52.117 1.00 98.69 185 MET A C 1
ATOM 1487 O O . MET A 1 185 ? 34.132 -1.727 -52.841 1.00 98.69 185 MET A O 1
ATOM 1491 N N . GLN A 1 186 ? 31.924 -2.000 -52.479 1.00 98.69 186 GLN A N 1
ATOM 1492 C CA . GLN A 1 186 ? 31.639 -2.611 -53.778 1.00 98.69 186 GLN A CA 1
ATOM 1493 C C . GLN A 1 186 ? 31.965 -1.645 -54.924 1.00 98.69 186 GLN A C 1
ATOM 1495 O O . GLN A 1 186 ? 32.696 -2.011 -55.837 1.00 98.69 186 GLN A O 1
ATOM 1500 N N . SER A 1 187 ? 31.536 -0.383 -54.825 1.00 98.62 187 SER A N 1
ATOM 1501 C CA . SER A 1 187 ? 31.856 0.655 -55.816 1.00 98.62 187 SER A CA 1
ATOM 1502 C C . SER A 1 187 ? 33.370 0.859 -55.986 1.00 98.62 187 SER A C 1
ATOM 1504 O O . SER A 1 187 ? 33.876 0.944 -57.106 1.00 98.62 187 SER A O 1
ATOM 1506 N N . ILE A 1 188 ? 34.134 0.858 -54.886 1.00 98.62 188 ILE A N 1
ATOM 1507 C CA . ILE A 1 188 ? 35.603 0.918 -54.940 1.00 98.62 188 ILE A CA 1
ATOM 1508 C C . ILE A 1 188 ? 36.179 -0.298 -55.676 1.00 98.62 188 ILE A C 1
ATOM 1510 O O . ILE A 1 188 ? 37.125 -0.146 -56.452 1.00 98.62 188 ILE A O 1
ATOM 1514 N N . GLN A 1 189 ? 35.651 -1.500 -55.435 1.00 98.56 189 GLN A N 1
ATOM 1515 C CA . GLN A 1 189 ? 36.102 -2.713 -56.119 1.00 98.56 189 GLN A CA 1
ATOM 1516 C C . GLN A 1 189 ? 35.790 -2.671 -57.616 1.00 98.56 189 GLN A C 1
ATOM 1518 O O . GLN A 1 189 ? 36.684 -2.951 -58.415 1.00 98.56 189 GLN A O 1
ATOM 1523 N N . ASP A 1 190 ? 34.588 -2.241 -57.994 1.00 98.50 190 ASP A N 1
ATOM 1524 C CA . ASP A 1 190 ? 34.174 -2.108 -59.392 1.00 98.50 190 ASP A CA 1
ATOM 1525 C C . ASP A 1 190 ? 35.067 -1.099 -60.137 1.00 98.50 190 ASP A C 1
ATOM 1527 O O . ASP A 1 190 ? 35.568 -1.379 -61.230 1.00 98.50 190 ASP A O 1
ATOM 1531 N N . LEU A 1 191 ? 35.361 0.053 -59.518 1.00 98.50 191 LEU A N 1
ATOM 1532 C CA . LEU A 1 191 ? 36.280 1.051 -60.075 1.00 98.50 191 LEU A CA 1
ATOM 1533 C C . LEU A 1 191 ? 37.708 0.512 -60.207 1.00 98.50 191 LEU A C 1
ATOM 1535 O O . LEU A 1 191 ? 38.344 0.714 -61.241 1.00 98.50 191 LEU A O 1
ATOM 1539 N N . ARG A 1 192 ? 38.221 -0.199 -59.194 1.00 98.44 192 ARG A N 1
ATOM 1540 C CA . ARG A 1 192 ? 39.539 -0.856 -59.269 1.00 98.44 192 ARG A CA 1
ATOM 1541 C C . ARG A 1 192 ? 39.582 -1.866 -60.411 1.00 98.44 192 ARG A C 1
ATOM 1543 O O . ARG A 1 192 ? 40.541 -1.865 -61.177 1.00 98.44 192 ARG A O 1
ATOM 1550 N N . GLN A 1 193 ? 38.539 -2.680 -60.566 1.00 98.50 193 GLN A N 1
ATOM 1551 C CA . GLN A 1 193 ? 38.436 -3.631 -61.666 1.00 98.50 193 GLN A CA 1
ATOM 1552 C C . GLN A 1 193 ? 38.433 -2.904 -63.018 1.00 98.50 193 GLN A C 1
ATOM 1554 O O . GLN A 1 193 ? 39.180 -3.287 -63.918 1.00 98.50 193 GLN A O 1
ATOM 1559 N N . MET A 1 194 ? 37.677 -1.813 -63.156 1.00 98.50 194 MET A N 1
ATOM 1560 C CA . MET A 1 194 ? 37.656 -1.012 -64.381 1.00 98.50 194 MET A CA 1
ATOM 1561 C C . MET A 1 194 ? 39.029 -0.409 -64.707 1.00 98.50 194 MET A C 1
ATOM 1563 O O . MET A 1 194 ? 39.454 -0.465 -65.860 1.00 98.50 194 MET A O 1
ATOM 1567 N N . ILE A 1 195 ? 39.751 0.105 -63.705 1.00 98.19 195 ILE A N 1
ATOM 1568 C CA . ILE A 1 195 ? 41.128 0.593 -63.872 1.00 98.19 195 ILE A CA 1
ATOM 1569 C C . ILE A 1 195 ? 42.019 -0.533 -64.401 1.00 98.19 195 ILE A C 1
ATOM 1571 O O . ILE A 1 195 ? 42.641 -0.356 -65.445 1.00 98.19 195 ILE A O 1
ATOM 1575 N N . THR A 1 196 ? 42.010 -1.710 -63.765 1.00 98.12 196 THR A N 1
ATOM 1576 C CA . THR A 1 196 ? 42.836 -2.845 -64.220 1.00 98.12 196 THR A CA 1
ATOM 1577 C C . THR A 1 196 ? 42.497 -3.291 -65.647 1.00 98.12 196 THR A C 1
ATOM 1579 O O . THR A 1 196 ? 43.392 -3.609 -66.428 1.00 98.12 196 THR A O 1
ATOM 1582 N N . GLN A 1 197 ? 41.218 -3.258 -66.043 1.00 98.19 197 GLN A N 1
ATOM 1583 C CA . GLN A 1 197 ? 40.799 -3.563 -67.415 1.00 98.19 197 GLN A CA 1
ATOM 1584 C C . GLN A 1 197 ? 41.289 -2.511 -68.421 1.00 98.19 197 GLN A C 1
ATOM 1586 O O . GLN A 1 197 ? 41.688 -2.859 -69.533 1.00 98.19 197 GLN A O 1
ATOM 1591 N N . LEU A 1 198 ? 41.249 -1.226 -68.059 1.00 98.06 198 LEU A N 1
ATOM 1592 C CA . LEU A 1 198 ? 41.763 -0.142 -68.900 1.00 98.06 198 LEU A CA 1
ATOM 1593 C C . LEU A 1 198 ? 43.290 -0.202 -69.029 1.00 98.06 198 LEU A C 1
ATOM 1595 O O . LEU A 1 198 ? 43.814 0.011 -70.121 1.00 98.06 198 LEU A O 1
ATOM 1599 N N . GLU A 1 199 ? 43.998 -0.527 -67.948 1.00 97.62 199 GLU A N 1
ATOM 1600 C CA . GLU A 1 199 ? 45.447 -0.748 -67.950 1.00 97.62 199 GLU A CA 1
ATOM 1601 C C . GLU A 1 199 ? 45.835 -1.916 -68.863 1.00 97.62 199 GLU A C 1
ATOM 1603 O O . GLU A 1 199 ? 46.746 -1.769 -69.682 1.00 97.62 199 GLU A O 1
ATOM 1608 N N . LEU A 1 200 ? 45.096 -3.030 -68.801 1.00 97.69 200 LEU A N 1
ATOM 1609 C CA . LEU A 1 200 ? 45.293 -4.174 -69.692 1.00 97.69 200 LEU A CA 1
ATOM 1610 C C . LEU A 1 200 ? 45.077 -3.786 -71.161 1.00 97.69 200 LEU A C 1
ATOM 1612 O O . LEU A 1 200 ? 45.970 -3.990 -71.978 1.00 97.69 200 LEU A O 1
ATOM 1616 N N . LYS A 1 201 ? 43.949 -3.141 -71.493 1.00 97.50 201 LYS A N 1
ATOM 1617 C CA . LYS A 1 201 ? 43.667 -2.671 -72.864 1.00 97.50 201 LYS A CA 1
ATOM 1618 C C . LYS A 1 201 ? 44.730 -1.706 -73.385 1.00 97.50 201 LYS A C 1
ATOM 1620 O O . LYS A 1 201 ? 45.078 -1.736 -74.564 1.00 97.50 201 LYS A O 1
ATOM 1625 N N . LYS A 1 202 ? 45.255 -0.832 -72.521 1.00 96.94 202 LYS A N 1
ATOM 1626 C CA . LYS A 1 202 ? 46.347 0.081 -72.879 1.00 96.94 202 LYS A CA 1
ATOM 1627 C C . LYS A 1 202 ? 47.627 -0.692 -73.208 1.00 96.94 202 LYS A C 1
ATOM 1629 O O . LYS A 1 202 ? 48.288 -0.357 -74.190 1.00 96.94 202 LYS A O 1
ATOM 1634 N N . ALA A 1 203 ? 47.968 -1.713 -72.422 1.00 95.69 203 ALA A N 1
ATOM 1635 C CA . ALA A 1 203 ? 49.116 -2.579 -72.687 1.00 95.69 203 ALA A CA 1
ATOM 1636 C C . ALA A 1 203 ? 48.934 -3.401 -73.980 1.00 95.69 203 ALA A C 1
ATOM 1638 O O . ALA A 1 203 ? 49.846 -3.460 -74.804 1.00 95.69 203 ALA A O 1
ATOM 1639 N N . GLU A 1 204 ? 47.745 -3.960 -74.214 1.00 95.25 204 GLU A N 1
ATOM 1640 C CA . GLU A 1 204 ? 47.381 -4.650 -75.462 1.00 95.25 204 GLU A CA 1
ATOM 1641 C C . GLU A 1 204 ? 47.522 -3.724 -76.679 1.00 95.25 204 GLU A C 1
ATOM 1643 O O . GLU A 1 204 ? 48.182 -4.075 -77.653 1.00 95.25 204 GLU A O 1
ATOM 1648 N N . GLY A 1 205 ? 46.987 -2.501 -76.610 1.00 93.94 205 GLY A N 1
ATOM 1649 C CA . GLY A 1 205 ? 47.127 -1.516 -77.685 1.00 93.94 205 GLY A CA 1
ATOM 1650 C C . GLY A 1 205 ? 48.583 -1.111 -77.937 1.00 93.94 205 GLY A C 1
ATOM 1651 O O . GLY A 1 205 ? 49.009 -0.999 -79.085 1.00 93.94 205 GLY A O 1
ATOM 1652 N N . TRP A 1 206 ? 49.381 -0.940 -76.878 1.00 93.88 206 TRP A N 1
ATOM 1653 C CA . TRP A 1 206 ? 50.810 -0.650 -77.011 1.00 93.88 206 TRP A CA 1
ATOM 1654 C C . TRP A 1 206 ? 51.564 -1.795 -77.699 1.00 93.88 206 TRP A C 1
ATOM 1656 O O . TRP A 1 206 ? 52.308 -1.546 -78.647 1.00 93.88 206 TRP A O 1
ATOM 1666 N N . THR A 1 207 ? 51.332 -3.046 -77.285 1.00 91.56 207 THR A N 1
ATOM 1667 C CA . THR A 1 207 ? 51.950 -4.224 -77.921 1.00 91.56 207 THR A CA 1
ATOM 1668 C C . THR A 1 207 ? 51.498 -4.397 -79.374 1.00 91.56 207 THR A C 1
ATOM 1670 O O . THR A 1 207 ? 52.332 -4.646 -80.243 1.00 91.56 207 THR A O 1
ATOM 1673 N N . GLN A 1 208 ? 50.216 -4.176 -79.684 1.00 90.75 208 GLN A N 1
ATOM 1674 C CA . GLN A 1 208 ? 49.701 -4.195 -81.056 1.00 90.75 208 GLN A CA 1
ATOM 1675 C C . GLN A 1 208 ? 50.364 -3.124 -81.937 1.00 90.75 208 GLN A C 1
ATOM 1677 O O . GLN A 1 208 ? 50.723 -3.402 -83.083 1.00 90.75 208 GLN A O 1
ATOM 1682 N N . ASN A 1 209 ? 50.548 -1.909 -81.413 1.00 89.31 209 ASN A N 1
ATOM 1683 C CA . ASN A 1 209 ? 51.242 -0.835 -82.119 1.00 89.31 209 ASN A CA 1
ATOM 1684 C C . ASN A 1 209 ? 52.719 -1.156 -82.347 1.00 89.31 209 ASN A C 1
ATOM 1686 O O . ASN A 1 209 ? 53.218 -0.873 -83.433 1.00 89.31 209 ASN A O 1
ATOM 1690 N N . GLN A 1 210 ? 53.403 -1.759 -81.369 1.00 87.56 210 GLN A N 1
ATOM 1691 C CA . GLN A 1 210 ? 54.772 -2.228 -81.571 1.00 87.56 210 GLN A CA 1
ATOM 1692 C C . GLN A 1 210 ? 54.837 -3.257 -82.699 1.00 87.56 210 GLN A C 1
ATOM 1694 O O . GLN A 1 210 ? 55.559 -3.028 -83.659 1.00 87.56 210 GLN A O 1
ATOM 1699 N N . LEU A 1 211 ? 54.010 -4.307 -82.657 1.00 83.88 211 LEU A N 1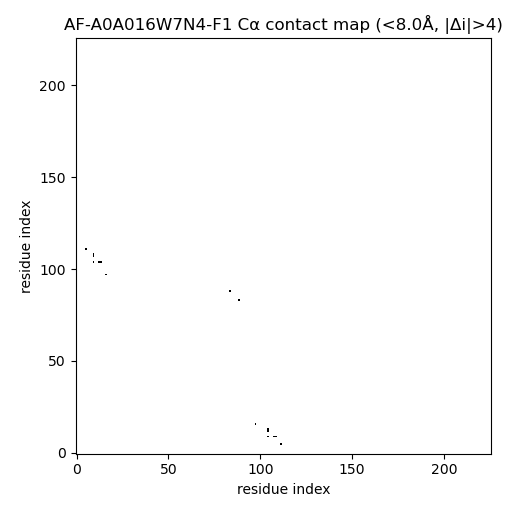
ATOM 1700 C CA . LEU A 1 211 ? 53.968 -5.340 -83.701 1.00 83.88 211 LEU A CA 1
ATOM 1701 C C . LEU A 1 211 ? 53.669 -4.771 -85.103 1.00 83.88 211 LEU A C 1
ATOM 1703 O O . LEU A 1 211 ? 54.190 -5.275 -86.094 1.00 83.88 211 LEU A O 1
ATOM 1707 N N . ARG A 1 212 ? 52.861 -3.705 -85.208 1.00 78.38 212 ARG A N 1
ATOM 1708 C CA . ARG A 1 212 ? 52.615 -2.995 -86.478 1.00 78.38 212 ARG A CA 1
ATOM 1709 C C . ARG A 1 212 ? 53.777 -2.096 -86.906 1.00 78.38 212 ARG A C 1
ATOM 1711 O O . ARG A 1 212 ? 54.084 -2.051 -88.091 1.00 78.38 212 ARG A O 1
ATOM 1718 N N . GLY A 1 213 ? 54.416 -1.394 -85.971 1.00 62.75 213 GLY A N 1
ATOM 1719 C CA . GLY A 1 213 ? 55.579 -0.542 -86.236 1.00 62.75 213 GLY A CA 1
ATOM 1720 C C . GLY A 1 213 ? 56.822 -1.336 -86.639 1.00 62.75 213 GLY A C 1
ATOM 1721 O O . GLY A 1 213 ? 57.585 -0.880 -87.477 1.00 62.75 213 GLY A O 1
ATOM 1722 N N . THR A 1 214 ? 56.990 -2.559 -86.132 1.00 53.03 214 THR A N 1
ATOM 1723 C CA . THR A 1 214 ? 58.069 -3.468 -86.562 1.00 53.03 214 THR A CA 1
ATOM 1724 C C . THR A 1 214 ? 57.793 -4.119 -87.926 1.00 53.03 214 THR A C 1
ATOM 1726 O O . THR A 1 214 ? 58.696 -4.690 -88.520 1.00 53.03 214 THR A O 1
ATOM 1729 N N . SER A 1 215 ? 56.569 -4.014 -88.462 1.00 47.84 215 SER A N 1
ATOM 1730 C CA . SER A 1 215 ? 56.236 -4.478 -89.819 1.00 47.84 215 SER A CA 1
ATOM 1731 C C . SER A 1 215 ? 56.553 -3.445 -90.911 1.00 47.84 215 SER A C 1
ATOM 1733 O O . SER A 1 215 ? 56.431 -3.768 -92.091 1.00 47.84 215 SER A O 1
ATOM 1735 N N . VAL A 1 216 ? 56.917 -2.208 -90.556 1.00 51.59 216 VAL A N 1
ATOM 1736 C CA . VAL A 1 216 ? 57.192 -1.125 -91.512 1.00 51.59 216 VAL A CA 1
ATOM 1737 C C . VAL A 1 216 ? 58.436 -0.370 -91.051 1.00 51.59 216 VAL A C 1
ATOM 1739 O O . VAL A 1 216 ? 58.315 0.609 -90.324 1.00 51.59 216 VAL A O 1
ATOM 1742 N N . CYS A 1 217 ? 59.608 -0.897 -91.424 1.00 48.41 217 CYS A N 1
ATOM 1743 C CA . CYS A 1 217 ? 60.882 -0.204 -91.706 1.00 48.41 217 CYS A CA 1
ATOM 1744 C C . CYS A 1 217 ? 62.084 -1.146 -91.496 1.00 48.41 217 CYS A C 1
ATOM 1746 O O . CYS A 1 217 ? 62.994 -0.848 -90.735 1.00 48.41 217 CYS A O 1
ATOM 1748 N N . GLU A 1 218 ? 62.094 -2.273 -92.199 1.00 49.97 218 GLU A N 1
ATOM 1749 C CA . GLU A 1 218 ? 63.315 -2.928 -92.677 1.00 49.97 218 GLU A CA 1
ATOM 1750 C C . GLU A 1 218 ? 62.935 -3.526 -94.032 1.00 49.97 218 GLU A C 1
ATOM 1752 O O . GLU A 1 218 ? 62.204 -4.508 -94.046 1.00 49.97 218 GLU A O 1
ATOM 1757 N N . VAL A 1 219 ? 63.249 -2.820 -95.127 1.00 45.12 219 VAL A N 1
ATOM 1758 C CA . VAL A 1 219 ? 63.856 -3.288 -96.397 1.00 45.12 219 VAL A CA 1
ATOM 1759 C C . VAL A 1 219 ? 63.959 -2.056 -97.325 1.00 45.12 219 VAL A C 1
ATOM 1761 O O . VAL A 1 219 ? 62.946 -1.557 -97.810 1.00 45.12 219 VAL A O 1
ATOM 1764 N N . ASP A 1 220 ? 65.185 -1.538 -97.437 1.00 47.03 220 ASP A N 1
ATOM 1765 C CA . ASP A 1 220 ? 65.912 -0.977 -98.596 1.00 47.03 220 ASP A CA 1
ATOM 1766 C C . ASP A 1 220 ? 65.146 -0.452 -99.832 1.00 47.03 220 ASP A C 1
ATOM 1768 O O . ASP A 1 220 ? 64.301 -1.149 -100.384 1.00 47.03 220 ASP A O 1
ATOM 1772 N N . ASP A 1 221 ? 65.562 0.708 -100.369 1.00 45.81 221 ASP A N 1
ATOM 1773 C CA . ASP A 1 221 ? 66.308 0.697 -101.645 1.00 45.81 221 ASP A CA 1
ATOM 1774 C C . ASP A 1 221 ? 67.061 2.016 -101.916 1.00 45.81 221 ASP A C 1
ATOM 1776 O O . ASP A 1 221 ? 66.560 3.125 -101.705 1.00 45.81 221 ASP A O 1
ATOM 1780 N N . ASP A 1 222 ? 68.285 1.845 -102.403 1.00 50.81 222 ASP A N 1
ATOM 1781 C CA . ASP A 1 222 ? 69.226 2.844 -102.885 1.00 50.81 222 ASP A CA 1
ATOM 1782 C C . ASP A 1 222 ? 68.677 3.620 -104.091 1.00 50.81 222 ASP A C 1
ATOM 1784 O O . ASP A 1 222 ? 68.094 3.055 -105.015 1.00 50.81 222 ASP A O 1
ATOM 1788 N N . SER A 1 223 ? 68.980 4.917 -104.178 1.00 50.31 223 SER A N 1
ATOM 1789 C CA . SER A 1 223 ? 69.053 5.629 -105.463 1.00 50.31 223 SER A CA 1
ATOM 1790 C C . SER A 1 223 ? 69.996 6.826 -105.366 1.00 50.31 223 SER A C 1
ATOM 1792 O O . SER A 1 223 ? 69.610 7.967 -105.121 1.00 50.31 223 SER A O 1
ATOM 1794 N N . VAL A 1 224 ? 71.273 6.515 -105.579 1.00 56.06 224 VAL A N 1
ATOM 1795 C CA . VAL A 1 224 ? 72.335 7.417 -106.035 1.00 56.06 224 VAL A CA 1
ATOM 1796 C C . VAL A 1 224 ? 71.926 8.052 -107.370 1.00 56.06 224 VAL A C 1
ATOM 1798 O O . VAL A 1 224 ? 71.603 7.314 -108.296 1.00 56.06 224 VAL A O 1
ATOM 1801 N N . SER A 1 225 ? 71.994 9.382 -107.513 1.00 50.44 225 SER A N 1
ATOM 1802 C CA . SER A 1 225 ? 72.830 10.094 -108.511 1.00 50.44 225 SER A CA 1
ATOM 1803 C C . SER A 1 225 ? 72.366 11.531 -108.830 1.00 50.44 225 SER A C 1
ATOM 1805 O O . SER A 1 225 ? 71.210 11.766 -109.170 1.00 50.44 225 SER A O 1
ATOM 1807 N N . VAL A 1 226 ? 73.383 12.412 -108.841 1.00 45.97 226 VAL A N 1
ATOM 1808 C CA . VAL A 1 226 ? 73.514 13.800 -109.353 1.00 45.97 226 VAL A CA 1
ATOM 1809 C C . VAL A 1 226 ? 73.083 14.942 -108.435 1.00 45.97 226 VAL A C 1
ATOM 1811 O O . VAL A 1 226 ? 71.873 15.184 -108.263 1.00 45.97 226 VAL A O 1
#

Solvent-accessible surface area (backbone atoms only — not comparable to full-atom values): 13534 Å² total; per-residue (Å²): 107,72,68,58,53,50,53,48,55,52,50,53,49,53,50,53,49,54,52,50,52,50,53,48,51,49,52,52,47,54,65,74,70,56,77,88,88,74,89,84,89,86,84,88,83,88,82,90,86,89,82,85,90,78,83,85,66,84,69,55,65,66,58,54,53,56,54,52,64,56,54,76,77,71,70,93,73,90,82,85,93,80,64,86,46,72,65,58,55,51,54,49,52,50,55,49,51,52,52,52,52,50,52,55,50,52,52,51,51,52,52,52,49,50,54,52,51,53,52,52,49,53,54,52,54,53,51,50,53,53,49,53,52,49,53,51,50,54,50,53,50,52,54,52,53,51,50,53,50,54,52,51,54,49,52,52,52,52,50,52,52,52,50,54,51,50,53,50,53,51,52,50,51,54,53,52,53,53,50,54,51,52,52,52,52,49,52,52,50,53,50,51,52,51,51,54,52,52,53,49,52,50,51,51,51,50,52,53,48,48,63,54,52,72,72,64,84,86,79,87,85,90,81,91,84,134

Organism: NCBI:txid53326

Mean predicted aligned error: 18.43 Å

Radius of gyration: 68.16 Å; Cα contacts (8 Å, |Δi|>4): 8; chains: 1; bounding box: 139×42×206 Å

pLDDT: mean 78.61, std 23.3, range [28.53, 98.81]

Foldseek 3Di:
DVLVVLVVVLVVLVVVLVVLVVVVVVVVVCVVPDDDDDDDDDDDDDDDDDDDDDDPDPPPPVVVVVVVVVVVPDDDDDDDPDDPDVVVVVVVVVVVVSVVSVVVSVVSVVVSVVVVVVVVVVVVVVVVVVVVVVVVVVVVVVVVVVVVVVVVVVVVVVVVVVVVVVVVVVVVVVVVVVVVVVVVVVVVVVVVVVVVVVVVVVVVVVVVVVVVVVVPDDDDDDDDDD

Secondary structure (DSSP, 8-state):
-HHHHHHHHHHHHHHHHHHHHHHHHHHHHHHHH------------------------TTHHHHHHHHHHHHSSS----S--S---HHHHHHHHHHHHHHHHHHHHHHHHHHHHHHHHHHHHHHHHHHHHHHHHHHHHHHHHHHHHHHHHHHHHHHHHHHHHHHHHHHHHHHHHHHHHHHHHHHHHHHHHHHHHHHHHHHHHHHHHHHHHHHHHTTSS---------

Sequence (226 aa):
MREAESNLAVKEMRQRLAELEQHWAKYVHMRTFEPNVTTAESNEATSNDCSNSTSLSVNSARARLAKITASFIGGSSDGDDGCVTIRELEDQLMGVRIKEVDNLAELKEMRQKVMELETQNHVCTNQLRRQDEEIKRVREEIEAVQKVRRELEASLRQERQRCAQRESELNEQCIMERLKYSEAMQSIQDLRQMITQLELKKAEGWTQNQLRGTSVCEVDDDSVSV